Protein 4XGL (pdb70)

Foldseek 3Di:
DDQDPCLLVVQLVQLLDPNNVVLVVSVVSRVVVDDDALSSLLSNLLSCLNVPNNVSNVVSVVVCVVVVHDHDLSSLLSLLQSLLVDADPVSVVVNVVVLLVQQLVVHAAADVSLVSNQSNVCSHPPQQKHKDKFFADLQQATPPPRDHFAFLADDPVLLVVLLVVLVVVPPVPPVQVVVLVVVLVVDAQFAEEEAQVQVCVCDQVVSVLVLVVVLVVVGAYEYEEAPVVVCPCVVVSVVSHPYDHHHPPPDPSRVCNQSVSHLNHAYEHPQDDVRSSSSSVLSSCLQHYWDWDDVNTDTDDRGRHGQGWDDPPQKTKGAYHYPVDDDDDNDGGRMIMIMGHD

InterPro domains:
  IPR011990 Tetratricopeptide-like helical domain superfamily [G3DSA:1.25.40.10] (144-372)
  IPR031595 Protein-only RNase P, C-terminal [PF16953] (342-578)
  IPR033495 Mitochondrial ribonuclease P catalytic subunit, PIN domain [cd18718] (406-528)

CATH classification: 3.40.50.11980

Solvent-accessible surface area: 18444 Å² total; per-residue (Å²): 146,153,47,46,233,37,46,36,141,94,0,116,67,21,5,120,47,141,139,25,126,70,0,18,118,26,1,69,50,0,68,166,81,52,78,4,52,85,136,4,0,16,16,0,0,46,0,0,3,64,55,143,43,50,104,24,0,28,99,16,4,80,49,0,48,61,88,131,25,79,4,30,61,92,0,0,52,5,2,0,34,51,1,82,116,47,119,70,116,98,9,26,83,54,0,64,87,0,0,49,38,0,61,35,59,32,53,22,0,25,47,66,5,0,85,11,0,46,60,10,3,73,31,30,82,78,105,121,30,99,6,71,74,12,60,20,141,200,70,1,76,2,49,35,47,45,77,102,4,61,61,18,132,2,38,100,126,56,15,96,48,0,44,9,92,18,41,183,103,49,157,118,58,106,127,14,45,124,98,2,38,93,29,4,139,84,95,91,62,11,22,3,0,0,8,0,64,33,3,29,135,126,146,10,115,62,0,27,44,8,0,26,50,2,39,169,147,144,54,112,9,0,1,4,2,12,67,88,18,87,213,138,31,6,95,69,0,72,168,75,16,44,26,7,18,5,48,70,132,112,28,39,9,12,40,35,0,0,1,64,9,15,47,93,0,92,0,2,21,94,60,33,189,111,51,107,19,68,74,12,21,51,33,1,37,29,8,12,12,10,14,38,62,186,142,155,42,62,44,49,211,35,60,72,17,7,1,7,0,7,56,84,52,68,0,21,7,0,0,13,34,51,115,178,84,177,78,88,88,43,63,36,7,92,62,2,0,0,0,42,66,203

Radius of gyration: 24.33 Å; Cα contacts (8 Å, |Δi|>4): 524; chains: 1; bounding box: 49×70×52 Å

B-factor: mean 61.4, std 27.92, range [22.12, 176.3]

GO terms:
  GO:0030678 mitochondrial ribonuclease P complex (C, IDA)
  GO:0004526 ribonuclease P activity (F, IDA)
  GO:0097745 mitochondrial tRNA 5'-end processing (P, IDA)
  GO:0005759 mitochondrial matrix (C, IDA)
  GO:0097745 mitochondrial tRNA 5'-end processing (P, IMP)
  GO:0005739 mitochondrion (C, HTP)
  GO:0005759 mitochondrial matrix (C, TAS)
  GO:0005739 mitochondrion (C, IDA)
  GO:0030678 mitochondrial ribonuclease P complex (C, TAS)

Secon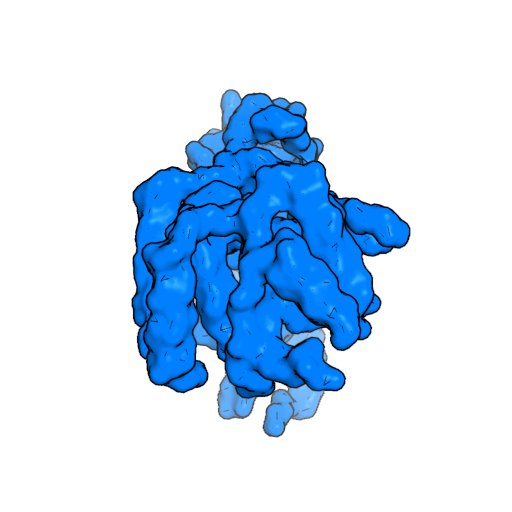dary structure (DSSP, 8-state):
--PSTTHHHHHHHHTTSTTTHHHHHHHHHHHTTSPPPHHHHHHHHHHHHHTT-HHHHHHHHHHHHHTTPPPPHHHHHHHHHHHTT---HHHHHHHHHHHHHHHHTT---BHHHHHHHHHHHHHSTTS-EEEEEE-B-TTSBBTTT-PBP-BSSPPHHHHHHHHHHHHHHH---HHHHHHHHHHHHTSPPPSEEEEHHHHTT--HHHHHHHHHHHGGGT--EEEEEEGGGG--THHHHHHHSEEEEE-----SHHHHHHHHH-TT-EEESSPP--HHHHHHHHHHHHHHB--EE----EE----SB--S-EE-SSEEEEEEB-TT----TTPPP-EEEEEEE-

Structure (mmCIF, N/CA/C/O backbone):
data_4XGL
#
_entry.id   4XGL
#
_cell.length_a   99.250
_cell.length_b   99.250
_cell.length_c   50.940
_cell.angle_alpha   90.000
_cell.angle_beta   90.000
_cell.angle_gamma   90.000
#
_symmetry.space_group_name_H-M   'P 43'
#
loop_
_entity.id
_entity.type
_entity.pdbx_description
1 polymer 'Mitochondrial ribonuclease P protein 3'
2 non-polymer 'ZINC ION'
3 non-polymer GLYCEROL
4 water water
#
loop_
_atom_site.group_PDB
_atom_site.id
_atom_site.type_symbol
_atom_site.label_atom_id
_atom_site.label_alt_id
_atom_site.label_comp_id
_atom_site.label_asym_id
_atom_site.label_entity_id
_atom_site.label_seq_id
_atom_site.pdbx_PDB_ins_code
_atom_site.Cartn_x
_atom_site.Cartn_y
_atom_site.Cartn_z
_atom_site.occupancy
_atom_site.B_iso_or_equiv
_atom_site.auth_seq_id
_atom_site.auth_comp_id
_atom_site.auth_asym_id
_atom_site.auth_atom_id
_atom_site.pdbx_PDB_model_num
ATOM 1 N N . THR A 1 3 ? 44.558 24.592 -1.120 1.00 67.06 207 THR A N 1
ATOM 2 C CA . THR A 1 3 ? 43.837 25.700 -0.500 1.00 68.04 207 THR A CA 1
ATOM 3 C C . THR A 1 3 ? 44.793 26.554 0.332 1.00 60.02 207 THR A C 1
ATOM 4 O O . THR A 1 3 ? 45.528 26.039 1.171 1.00 62.16 207 THR A O 1
ATOM 8 N N . LEU A 1 4 ? 44.769 27.863 0.099 1.00 60.22 208 LEU A N 1
ATOM 9 C CA . LEU A 1 4 ? 45.763 28.769 0.677 1.00 53.21 208 LEU A CA 1
ATOM 10 C C . LEU A 1 4 ? 45.147 29.840 1.580 1.00 56.37 208 LEU A C 1
ATOM 11 O O . LEU A 1 4 ? 43.933 30.065 1.550 1.00 51.26 208 LEU A O 1
ATOM 16 N N . GLU A 1 5 ? 45.987 30.505 2.379 1.00 45.19 209 GLU A N 1
ATOM 17 C CA . GLU A 1 5 ? 45.550 31.658 3.157 1.00 49.35 209 GLU A CA 1
ATOM 18 C C . GLU A 1 5 ? 45.001 32.704 2.201 1.00 47.03 209 GLU A C 1
ATOM 19 O O . GLU A 1 5 ? 45.362 32.708 1.021 1.00 43.58 209 GLU A O 1
ATOM 25 N N . PRO A 1 6 ? 44.115 33.587 2.695 1.00 47.58 210 PRO A N 1
ATOM 26 C CA . PRO A 1 6 ? 43.701 34.723 1.864 1.00 48.71 210 PRO A CA 1
ATOM 27 C C . PRO A 1 6 ? 44.946 35.524 1.520 1.00 44.00 210 PRO A C 1
ATOM 28 O O . PRO A 1 6 ? 45.810 35.656 2.392 1.00 41.83 210 PRO A O 1
ATOM 32 N N . ARG A 1 7 ? 45.052 36.009 0.288 1.00 47.51 211 ARG A N 1
ATOM 33 C CA . ARG A 1 7 ? 46.330 36.486 -0.238 1.00 59.52 211 ARG A CA 1
ATOM 34 C C . ARG A 1 7 ? 46.957 37.602 0.601 1.00 53.80 211 ARG A C 1
ATOM 35 O O . ARG A 1 7 ? 46.299 38.588 0.939 1.00 49.57 211 ARG A O 1
ATOM 43 N N . GLY A 1 8 ? 48.231 37.424 0.940 1.00 52.22 212 GLY A N 1
ATOM 44 C CA . GLY A 1 8 ? 48.994 38.430 1.662 1.00 42.98 212 GLY A CA 1
ATOM 45 C C . GLY A 1 8 ? 48.724 38.524 3.150 1.00 43.10 212 GLY A C 1
ATOM 46 O O . GLY A 1 8 ? 49.289 39.391 3.832 1.00 36.20 212 GLY A O 1
ATOM 47 N N . TYR A 1 9 ? 47.883 37.635 3.680 1.00 36.02 213 TYR A N 1
ATOM 48 C CA . TYR A 1 9 ? 47.503 37.737 5.092 1.00 36.08 213 TYR A CA 1
ATOM 49 C C . TYR A 1 9 ? 48.649 37.544 6.075 1.00 32.97 213 TYR A C 1
ATOM 50 O O . TYR A 1 9 ? 48.648 38.143 7.148 1.00 29.58 213 TYR A O 1
ATOM 59 N N . SER A 1 10 ? 49.588 36.656 5.765 1.00 28.95 214 SER A N 1
ATOM 60 C CA . SER A 1 10 ? 50.711 36.469 6.684 1.00 26.26 214 SER A CA 1
ATOM 61 C C . SER A 1 10 ? 51.515 37.773 6.822 1.00 27.96 214 SER A C 1
ATOM 62 O O . SER A 1 10 ? 51.943 38.134 7.923 1.00 27.36 214 SER A O 1
ATOM 65 N N . LEU A 1 11 ? 51.739 38.458 5.709 1.00 30.07 215 LEU A N 1
ATOM 66 C CA . LEU A 1 11 ? 52.497 39.712 5.764 1.00 32.20 215 LEU A CA 1
ATOM 67 C C . LEU A 1 11 ? 51.680 40.852 6.377 1.00 35.55 215 LEU A C 1
ATOM 68 O O . LEU A 1 11 ? 52.240 41.746 7.017 1.00 28.39 215 LEU A O 1
ATOM 73 N N . LEU A 1 12 ? 50.361 40.835 6.187 1.00 27.09 216 LEU A N 1
ATOM 74 C CA . LEU A 1 12 ? 49.519 41.822 6.856 1.00 24.69 216 LEU A CA 1
ATOM 75 C C . LEU A 1 12 ? 49.618 41.661 8.352 1.00 28.19 216 LEU A C 1
ATOM 76 O O . LEU A 1 12 ? 49.760 42.641 9.082 1.00 24.96 216 LEU A O 1
ATOM 81 N N . ILE A 1 13 ? 49.489 40.422 8.821 1.00 24.88 217 ILE A N 1
ATOM 82 C CA . ILE A 1 13 ? 49.633 40.135 10.247 1.00 23.96 217 ILE A CA 1
ATOM 83 C C . ILE A 1 13 ? 50.983 40.622 10.790 1.00 27.39 217 ILE A C 1
ATOM 84 O O . ILE A 1 13 ? 51.054 41.299 11.831 1.00 26.28 217 ILE A O 1
ATOM 89 N N . ARG A 1 14 ? 52.047 40.274 10.087 1.00 24.46 218 ARG A N 1
ATOM 90 C CA . ARG A 1 14 ? 53.391 40.623 10.546 1.00 22.12 218 ARG A CA 1
ATOM 91 C C . ARG A 1 14 ? 53.575 42.157 10.624 1.00 27.93 218 ARG A C 1
ATOM 92 O O . ARG A 1 14 ? 54.333 42.653 11.455 1.00 28.04 218 ARG A O 1
ATOM 100 N N . GLY A 1 15 ? 52.886 42.892 9.755 1.00 26.39 219 GLY A N 1
ATOM 101 C CA . GLY A 1 15 ? 53.025 44.351 9.736 1.00 26.19 219 GLY A CA 1
ATOM 102 C C . GLY A 1 15 ? 52.175 45.122 10.742 1.00 26.95 219 GLY A C 1
ATOM 103 O O . GLY A 1 15 ? 52.323 46.352 10.860 1.00 26.44 219 GLY A O 1
ATOM 104 N N . LEU A 1 16 ? 51.300 44.418 11.466 1.00 25.24 220 LEU A N 1
ATOM 105 C CA . LEU A 1 16 ? 50.371 45.034 12.417 1.00 26.15 220 LEU A CA 1
ATOM 106 C C . LEU A 1 16 ? 50.776 44.905 13.876 1.00 30.31 220 LEU A C 1
ATOM 107 O O . LEU A 1 16 ? 50.289 45.668 14.705 1.00 28.35 220 LEU A O 1
ATOM 112 N N . ILE A 1 17 ? 51.626 43.935 14.210 1.00 24.31 221 ILE A N 1
ATOM 113 C CA . ILE A 1 17 ? 51.684 43.514 15.621 1.00 24.85 221 ILE A CA 1
ATOM 114 C C . ILE A 1 17 ? 52.430 44.471 16.578 1.00 24.12 221 ILE A C 1
ATOM 115 O O . ILE A 1 17 ? 52.291 44.330 17.790 1.00 29.38 221 ILE A O 1
ATOM 120 N N . HIS A 1 18 ? 53.213 45.421 16.059 1.00 24.89 222 HIS A N 1
ATOM 121 C CA . HIS A 1 18 ? 53.880 46.394 16.922 1.00 22.84 222 HIS A CA 1
ATOM 122 C C . HIS A 1 18 ? 53.016 47.624 17.227 1.00 27.59 222 HIS A C 1
ATOM 123 O O . HIS A 1 18 ? 53.391 48.454 18.050 1.00 29.47 222 HIS A O 1
ATOM 130 N N . SER A 1 19 ? 51.877 47.736 16.556 1.00 28.37 223 SER A N 1
ATOM 131 C CA . SER A 1 19 ? 51.060 48.954 16.641 1.00 28.92 223 SER A CA 1
ATOM 132 C C . SER A 1 19 ? 49.853 48.813 17.571 1.00 28.95 223 SER A C 1
ATOM 133 O O . SER A 1 19 ? 49.554 47.733 18.090 1.00 26.35 223 SER A O 1
ATOM 136 N N . ASP A 1 20 ? 49.118 49.912 17.748 1.00 28.39 224 ASP A N 1
ATOM 137 C CA . ASP A 1 20 ? 47.909 49.866 18.540 1.00 26.72 224 ASP A CA 1
ATOM 138 C C . ASP A 1 20 ? 46.821 49.047 17.844 1.00 25.34 224 ASP A C 1
ATOM 139 O O . ASP A 1 20 ? 45.815 48.716 18.449 1.00 27.87 224 ASP A O 1
ATOM 144 N N . ARG A 1 21 ? 47.002 48.778 16.556 1.00 25.46 225 ARG A N 1
ATOM 145 C CA . ARG A 1 21 ? 46.046 47.965 15.809 1.00 26.12 225 ARG A CA 1
ATOM 146 C C . ARG A 1 21 ? 46.374 46.476 15.843 1.00 28.44 225 ARG A C 1
ATOM 147 O O . ARG A 1 21 ? 45.844 45.713 15.036 1.00 29.10 225 ARG A O 1
ATOM 155 N N . TRP A 1 22 ? 47.222 46.053 16.784 1.00 25.79 226 TRP A N 1
ATOM 156 C CA . TRP A 1 22 ? 47.657 44.647 16.817 1.00 24.86 226 TRP A CA 1
ATOM 157 C C . TRP A 1 22 ? 46.505 43.636 16.927 1.00 27.79 226 TRP A C 1
ATOM 158 O O . TRP A 1 22 ? 46.619 42.514 16.443 1.00 29.03 226 TRP A O 1
ATOM 169 N N . ARG A 1 23 ? 45.399 44.017 17.562 1.00 26.50 227 ARG A N 1
ATOM 170 C CA . ARG A 1 23 ? 44.239 43.099 17.621 1.00 27.41 227 ARG A CA 1
ATOM 171 C C . ARG A 1 23 ? 43.715 42.748 16.234 1.00 28.69 227 ARG A C 1
ATOM 172 O O . ARG A 1 23 ? 43.085 41.694 16.062 1.00 31.64 227 ARG A O 1
ATOM 180 N N . GLU A 1 24 ? 43.943 43.612 15.244 1.00 27.20 228 GLU A N 1
ATOM 181 C CA A GLU A 1 24 ? 43.500 43.307 13.882 0.57 28.95 228 GLU A CA 1
ATOM 182 C CA B GLU A 1 24 ? 43.506 43.324 13.876 0.43 29.18 228 GLU A CA 1
ATOM 183 C C . GLU A 1 24 ? 44.229 42.086 13.340 0.94 32.78 228 GLU A C 1
ATOM 184 O O . GLU A 1 24 ? 43.693 41.356 12.510 1.00 31.49 228 GLU A O 1
ATOM 195 N N . ALA A 1 25 ? 45.455 41.865 13.806 1.00 29.30 229 ALA A N 1
ATOM 196 C CA . ALA A 1 25 ? 46.212 40.690 13.351 1.00 26.27 229 ALA A CA 1
ATOM 197 C C . ALA A 1 25 ? 45.553 39.406 13.845 1.00 30.24 229 ALA A C 1
ATOM 198 O O . ALA A 1 25 ? 45.550 38.372 13.159 1.00 30.19 229 ALA A O 1
ATOM 200 N N . LEU A 1 26 ? 44.981 39.465 15.040 1.00 31.25 230 LEU A N 1
ATOM 201 C CA . LEU A 1 26 ? 44.322 38.296 15.601 1.00 33.15 230 LEU A CA 1
ATOM 202 C C . LEU A 1 26 ? 43.020 37.987 14.847 1.00 34.39 230 LEU A C 1
ATOM 203 O O . LEU A 1 26 ? 42.603 36.829 14.715 1.00 36.69 230 LEU A O 1
ATOM 208 N N . LEU A 1 27 ? 42.398 39.025 14.308 1.00 33.51 231 LEU A N 1
ATOM 209 C CA . LEU A 1 27 ? 41.204 38.859 13.494 1.00 38.73 231 LEU A CA 1
ATOM 210 C C . LEU A 1 27 ? 41.592 38.200 12.171 1.00 41.35 231 LEU A C 1
ATOM 211 O O . LEU A 1 27 ? 40.910 37.289 11.704 1.00 36.35 231 LEU A O 1
ATOM 216 N N . LEU A 1 28 ? 42.705 38.638 11.583 1.00 35.12 232 LEU A N 1
ATOM 217 C CA . LEU A 1 28 ? 43.205 38.005 10.358 1.00 32.92 232 LEU A CA 1
ATOM 218 C C . LEU A 1 28 ? 43.566 36.540 10.637 1.00 30.79 232 LEU A C 1
ATOM 219 O O . LEU A 1 28 ? 43.328 35.648 9.800 1.00 36.35 232 LEU A O 1
ATOM 224 N N . LEU A 1 29 ? 44.125 36.278 11.815 1.00 29.39 233 LEU A N 1
ATOM 225 C CA . LEU A 1 29 ? 44.469 34.899 12.176 1.00 32.76 233 LEU A CA 1
ATOM 226 C C . LEU A 1 29 ? 43.213 34.031 12.216 1.00 36.13 233 LEU A C 1
ATOM 227 O O . LEU A 1 29 ? 43.215 32.902 11.731 1.00 37.24 233 LEU A O 1
ATOM 232 N N . GLU A 1 30 ? 42.150 34.572 12.798 1.00 38.64 234 GLU A N 1
ATOM 233 C CA . GLU A 1 30 ? 40.841 33.912 12.813 1.00 44.85 234 GLU A CA 1
ATOM 234 C C . GLU A 1 30 ? 40.337 33.591 11.403 1.00 48.44 234 GLU A C 1
ATOM 235 O O . GLU A 1 30 ? 39.800 32.507 11.164 1.00 46.22 234 GLU A O 1
ATOM 241 N N . ASP A 1 31 ? 40.499 34.536 10.477 1.00 38.99 235 ASP A N 1
ATOM 242 C CA . ASP A 1 31 ? 40.138 34.300 9.075 1.00 38.99 235 ASP A CA 1
ATOM 243 C C . ASP A 1 31 ? 40.963 33.151 8.496 1.00 43.92 235 ASP A C 1
ATOM 244 O O . ASP A 1 31 ? 40.439 32.303 7.780 1.00 48.65 235 ASP A O 1
ATOM 249 N N . ILE A 1 32 ? 42.258 33.125 8.800 1.00 39.19 236 ILE A N 1
ATOM 250 C CA . ILE A 1 32 ? 43.098 32.030 8.325 1.00 43.58 236 ILE A CA 1
ATOM 251 C C . ILE A 1 32 ? 42.636 30.678 8.885 1.00 45.56 236 ILE A C 1
ATOM 252 O O . ILE A 1 32 ? 42.466 29.718 8.125 1.00 46.48 236 ILE A O 1
ATOM 257 N N . LYS A 1 33 ? 42.428 30.608 10.201 1.00 43.90 237 LYS A N 1
ATOM 258 C CA . LYS A 1 33 ? 41.973 29.370 10.851 1.00 45.83 237 LYS A CA 1
ATOM 259 C C . LYS A 1 33 ? 40.766 28.759 10.156 1.00 50.40 237 LYS A C 1
ATOM 260 O O . LYS A 1 33 ? 40.672 27.545 10.026 1.00 55.65 237 LYS A O 1
ATOM 266 N N . LYS A 1 34 ? 39.847 29.608 9.709 1.00 46.97 238 LYS A N 1
ATOM 267 C CA . LYS A 1 34 ? 38.595 29.136 9.132 1.00 54.25 238 LYS A CA 1
ATOM 268 C C . LYS A 1 34 ? 38.787 28.425 7.798 1.00 58.14 238 LYS A C 1
ATOM 269 O O . LYS A 1 34 ? 37.883 27.743 7.336 1.00 57.73 238 LYS A O 1
ATOM 275 N N . VAL A 1 35 ? 39.952 28.569 7.169 1.00 48.98 239 VAL A N 1
ATOM 276 C CA . VAL A 1 35 ? 40.178 27.851 5.913 1.00 53.59 239 VAL A CA 1
ATOM 277 C C . VAL A 1 35 ? 41.351 26.878 5.971 1.00 55.52 239 VAL A C 1
ATOM 278 O O . VAL A 1 35 ? 41.322 25.846 5.316 1.00 53.46 239 VAL A O 1
ATOM 282 N N . ILE A 1 36 ? 42.383 27.199 6.742 1.00 49.05 240 ILE A N 1
ATOM 283 C CA . I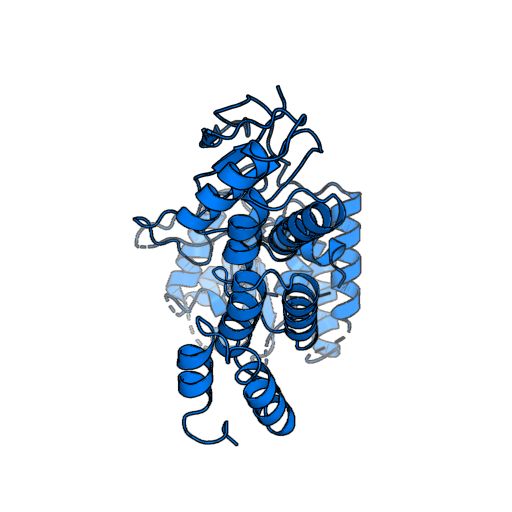LE A 1 36 ? 43.539 26.307 6.873 1.00 53.36 240 ILE A CA 1
ATOM 284 C C . ILE A 1 36 ? 44.128 26.380 8.269 1.00 54.32 240 ILE A C 1
ATOM 285 O O . ILE A 1 36 ? 43.815 27.292 9.038 1.00 57.84 240 ILE A O 1
ATOM 290 N N . THR A 1 37 ? 44.997 25.429 8.594 1.00 44.38 241 THR A N 1
ATOM 291 C CA . THR A 1 37 ? 45.748 25.524 9.833 1.00 40.57 241 THR A CA 1
ATOM 292 C C . THR A 1 37 ? 46.777 26.655 9.667 1.00 37.55 241 THR A C 1
ATOM 293 O O . THR A 1 37 ? 47.515 26.671 8.684 1.00 44.52 241 THR A O 1
ATOM 297 N N . PRO A 1 38 ? 46.794 27.622 10.593 1.00 40.55 242 PRO A N 1
ATOM 298 C CA . PRO A 1 38 ? 47.783 28.692 10.412 1.00 40.05 242 PRO A CA 1
ATOM 299 C C . PRO A 1 38 ? 49.212 28.173 10.528 1.00 43.39 242 PRO A C 1
ATOM 300 O O . PRO A 1 38 ? 49.451 27.105 11.092 1.00 39.10 242 PRO A O 1
ATOM 304 N N . SER A 1 39 ? 50.163 28.935 10.002 1.00 38.48 243 SER A N 1
ATOM 305 C CA . SER A 1 39 ? 51.573 28.556 10.076 1.00 35.00 243 SER A CA 1
ATOM 306 C C . SER A 1 39 ? 52.144 28.828 11.460 1.00 36.10 243 SER A C 1
ATOM 307 O O . SER A 1 39 ? 51.595 29.619 12.228 1.00 32.90 243 SER A O 1
ATOM 310 N N . LYS A 1 40 ? 53.272 28.202 11.785 1.00 32.38 244 LYS A N 1
ATOM 311 C CA . LYS A 1 40 ? 53.927 28.529 13.033 1.00 30.30 244 LYS A CA 1
ATOM 312 C C . LYS A 1 40 ? 54.368 29.999 13.056 1.00 31.86 244 LYS A C 1
ATOM 313 O O . LYS A 1 40 ? 54.463 30.590 14.125 1.00 29.36 244 LYS A O 1
ATOM 319 N N . LYS A 1 41 ? 54.638 30.584 11.892 1.00 31.43 245 LYS A N 1
ATOM 320 C CA . LYS A 1 41 ? 55.000 32.010 11.844 1.00 33.24 245 LYS A CA 1
ATOM 321 C C . LYS A 1 41 ? 53.802 32.917 12.146 1.00 27.40 245 LYS A C 1
ATOM 322 O O . LYS A 1 41 ? 53.963 33.970 12.793 1.00 29.92 245 LYS A O 1
ATOM 328 N N . ASN A 1 42 ? 52.617 32.539 11.653 1.00 28.85 246 ASN A N 1
ATOM 329 C CA . ASN A 1 42 ? 51.388 33.266 12.002 1.00 31.49 246 ASN A CA 1
ATOM 330 C C . ASN A 1 42 ? 51.201 33.343 13.514 1.00 33.14 246 ASN A C 1
ATOM 331 O O . ASN A 1 42 ? 50.944 34.409 14.074 1.00 28.70 246 ASN A O 1
ATOM 336 N N . TYR A 1 43 ? 51.321 32.196 14.176 1.00 31.53 247 TYR A N 1
ATOM 337 C CA . TYR A 1 43 ? 51.194 32.146 15.628 1.00 31.58 247 TYR A CA 1
ATOM 338 C C . TYR A 1 43 ? 52.310 32.918 16.320 1.00 29.77 247 TYR A C 1
ATOM 339 O O . TYR A 1 43 ? 52.063 33.625 17.306 1.00 31.78 247 TYR A O 1
ATOM 348 N N . ASN A 1 44 ? 53.534 32.775 15.823 1.00 28.74 248 ASN A N 1
ATOM 349 C CA . ASN A 1 44 ? 54.654 33.511 16.382 1.00 28.57 248 ASN A CA 1
ATOM 350 C C . ASN A 1 44 ? 54.342 35.011 16.403 1.00 28.61 248 ASN A C 1
ATOM 351 O O . ASN A 1 44 ? 54.497 35.665 17.418 1.00 28.43 248 ASN A O 1
ATOM 356 N N . ASP A 1 45 ? 53.879 35.520 15.273 1.00 30.20 249 ASP A N 1
ATOM 357 C CA . ASP A 1 45 ? 53.601 36.957 15.150 1.00 29.21 249 ASP A CA 1
ATOM 358 C C . ASP A 1 45 ? 52.507 37.399 16.128 1.00 29.03 249 ASP A C 1
ATOM 359 O O . ASP A 1 45 ? 52.661 38.406 16.835 1.00 29.10 249 ASP A O 1
ATOM 364 N N . CYS A 1 46 ? 51.400 36.656 16.182 1.00 27.75 250 CYS A N 1
ATOM 365 C CA . CYS A 1 46 ? 50.283 37.083 17.024 1.00 28.91 250 CYS A CA 1
ATOM 366 C C . CYS A 1 46 ? 50.627 36.948 18.497 1.00 29.82 250 CYS A C 1
ATOM 367 O O . CYS A 1 46 ? 50.238 37.785 19.313 1.00 25.95 250 CYS A O 1
ATOM 370 N N . ILE A 1 47 ? 51.407 35.924 18.847 1.00 30.11 251 ILE A N 1
ATOM 371 C CA . ILE A 1 47 ? 51.858 35.797 20.231 1.00 23.53 251 ILE A CA 1
ATOM 372 C C . ILE A 1 47 ? 52.766 36.957 20.637 1.00 26.69 251 ILE A C 1
ATOM 373 O O . ILE A 1 47 ? 52.658 37.526 21.739 1.00 29.16 251 ILE A O 1
ATOM 378 N N . GLN A 1 48 ? 53.678 37.315 19.752 1.00 25.98 252 GLN A N 1
ATOM 379 C CA . GLN A 1 48 ? 54.569 38.414 20.068 1.00 27.87 252 GLN A CA 1
ATOM 380 C C . GLN A 1 48 ? 53.786 39.733 20.136 1.00 27.93 252 GLN A C 1
ATOM 381 O O . GLN A 1 48 ? 54.054 40.565 20.997 1.00 27.80 252 GLN A O 1
ATOM 387 N N . GLY A 1 49 ? 52.798 39.902 19.267 1.00 27.90 253 GLY A N 1
ATOM 388 C CA . GLY A 1 49 ? 51.909 41.070 19.348 1.00 26.05 253 GLY A CA 1
ATOM 389 C C . GLY A 1 49 ? 51.249 41.148 20.716 1.00 27.58 253 GLY A C 1
ATOM 390 O O . GLY A 1 49 ? 51.230 42.191 21.369 1.00 26.44 253 GLY A O 1
ATOM 391 N N . ALA A 1 50 ? 50.743 40.015 21.191 1.00 26.03 254 ALA A N 1
ATOM 392 C CA . ALA A 1 50 ? 50.094 39.992 22.502 1.00 25.22 254 ALA A CA 1
ATOM 393 C C . ALA A 1 50 ? 51.073 40.333 23.622 1.00 27.52 254 ALA A C 1
ATOM 394 O O . ALA A 1 50 ? 50.747 41.122 24.528 1.00 27.08 254 ALA A O 1
ATOM 396 N N . LEU A 1 51 ? 52.258 39.720 23.585 1.00 24.41 255 LEU A N 1
ATOM 397 C CA . LEU A 1 51 ? 53.235 39.947 24.643 1.00 26.11 255 LEU A CA 1
ATOM 398 C C . LEU A 1 51 ? 53.731 41.391 24.607 1.00 25.35 255 LEU A C 1
ATOM 399 O O . LEU A 1 51 ? 53.999 41.987 25.641 1.00 25.05 255 LEU A O 1
ATOM 404 N N . LEU A 1 52 ? 53.855 41.945 23.408 1.00 25.24 256 LEU A N 1
ATOM 405 C CA . LEU A 1 52 ? 54.310 43.339 23.285 1.00 30.41 256 LEU A CA 1
ATOM 406 C C . LEU A 1 52 ? 53.350 44.318 23.956 1.00 31.29 256 LEU A C 1
ATOM 407 O O . LEU A 1 52 ? 53.734 45.435 24.312 1.00 27.52 256 LEU A O 1
ATOM 412 N N . HIS A 1 53 ? 52.095 43.904 24.109 1.00 27.50 257 HIS A N 1
ATOM 413 C CA . HIS A 1 53 ? 51.065 44.761 24.676 1.00 29.09 257 HIS A CA 1
ATOM 414 C C . HIS A 1 53 ? 50.583 44.216 26.022 1.00 28.86 257 HIS A C 1
ATOM 415 O O . HIS A 1 53 ? 49.531 44.596 26.531 1.00 27.59 257 HIS A O 1
ATOM 422 N N . GLN A 1 54 ? 51.413 43.356 26.611 1.00 24.00 258 GLN A N 1
ATOM 423 C CA . GLN A 1 54 ? 51.222 42.818 27.962 1.00 27.75 258 GLN A CA 1
ATOM 424 C C . GLN A 1 54 ? 49.969 41.954 28.125 1.00 28.81 258 GLN A C 1
ATOM 425 O O . GLN A 1 54 ? 49.488 41.743 29.232 1.00 30.87 258 GLN A O 1
ATOM 431 N N . ASP A 1 55 ? 49.455 41.441 27.028 1.00 27.58 259 ASP A N 1
ATOM 432 C CA . ASP A 1 55 ? 48.271 40.595 27.124 1.00 29.53 259 ASP A CA 1
ATOM 433 C C . ASP A 1 55 ? 48.740 39.142 27.214 1.00 29.44 259 ASP A C 1
ATOM 434 O O . ASP A 1 55 ? 48.758 38.401 26.214 1.00 27.28 259 ASP A O 1
ATOM 439 N N . VAL A 1 56 ? 49.147 38.738 28.414 1.00 25.46 260 VAL A N 1
ATOM 440 C CA . VAL A 1 56 ? 49.778 37.425 28.569 1.00 23.06 260 VAL A CA 1
ATOM 441 C C . VAL A 1 56 ? 48.751 36.286 28.363 1.00 30.46 260 VAL A C 1
ATOM 442 O O . VAL A 1 56 ? 49.107 35.217 27.867 1.00 31.03 260 VAL A O 1
ATOM 446 N N . ASN A 1 57 ? 47.494 36.514 28.724 1.00 31.44 261 ASN A N 1
ATOM 447 C CA . ASN A 1 57 ? 46.481 35.449 28.547 1.00 33.00 261 ASN A CA 1
ATOM 448 C C . ASN A 1 57 ? 46.255 35.133 27.072 1.00 34.90 261 ASN A C 1
ATOM 449 O O . ASN A 1 57 ? 46.190 33.963 26.697 1.00 36.51 261 ASN A O 1
ATOM 454 N N . THR A 1 58 ? 46.137 36.171 26.241 1.00 27.79 262 THR A N 1
ATOM 455 C CA . THR A 1 58 ? 46.000 35.974 24.797 1.00 29.15 262 THR A CA 1
ATOM 456 C C . THR A 1 58 ? 47.233 35.230 24.218 1.00 30.55 262 THR A C 1
ATOM 457 O O . THR A 1 58 ? 47.062 34.270 23.448 1.00 29.55 262 THR A O 1
ATOM 461 N N . ALA A 1 59 ? 48.439 35.664 24.593 1.00 24.43 263 ALA A N 1
ATOM 462 C CA . ALA A 1 59 ? 49.681 34.991 24.183 1.00 29.15 263 ALA A CA 1
ATOM 463 C C . ALA A 1 59 ? 49.655 33.498 24.547 1.00 28.25 263 ALA A C 1
ATOM 464 O O . ALA A 1 59 ? 49.912 32.627 23.698 1.00 28.29 263 ALA A O 1
ATOM 466 N N . TRP A 1 60 ? 49.354 33.198 25.804 1.00 26.71 264 TRP A N 1
ATOM 467 C CA . TRP A 1 60 ? 49.379 31.788 26.215 1.00 34.55 264 TRP A CA 1
ATOM 468 C C . TRP A 1 60 ? 48.269 30.987 25.543 1.00 37.38 264 TRP A C 1
ATOM 469 O O . TRP A 1 60 ? 48.469 29.815 25.195 1.00 34.00 264 TRP A O 1
ATOM 480 N N . ASN A 1 61 ? 47.098 31.603 25.356 1.00 30.48 265 ASN A N 1
ATOM 481 C CA . ASN A 1 61 ? 45.998 30.893 24.731 1.00 33.72 265 ASN A CA 1
ATOM 482 C C . ASN A 1 61 ? 46.329 30.562 23.278 1.00 33.97 265 ASN A C 1
ATOM 483 O O . ASN A 1 61 ? 46.025 29.451 22.819 1.00 36.87 265 ASN A O 1
ATOM 488 N N . LEU A 1 62 ? 46.987 31.489 22.579 1.00 29.38 266 LEU A N 1
ATOM 489 C CA . LEU A 1 62 ? 47.444 31.241 21.206 1.00 29.24 266 LEU A CA 1
ATOM 490 C C . LEU A 1 62 ? 48.450 30.088 21.168 1.00 33.66 266 LEU A C 1
ATOM 491 O O . LEU A 1 62 ? 48.367 29.206 20.313 1.00 33.61 266 LEU A O 1
ATOM 496 N N . TYR A 1 63 ? 49.398 30.126 22.097 1.00 28.42 267 TYR A N 1
ATOM 497 C CA . TYR A 1 63 ? 50.409 29.049 22.214 1.00 28.40 267 TYR A CA 1
ATOM 498 C C . TYR A 1 63 ? 49.752 27.684 22.415 1.00 37.74 267 TYR A C 1
ATOM 499 O O . TYR A 1 63 ? 50.084 26.714 21.733 1.00 37.80 267 TYR A O 1
ATOM 508 N N . GLN A 1 64 ? 48.799 27.608 23.336 1.00 35.96 268 GLN A N 1
ATOM 509 C CA . GLN A 1 64 ? 48.081 26.360 23.576 1.00 37.58 268 GLN A CA 1
ATOM 510 C C . GLN A 1 64 ? 47.277 25.898 22.356 1.00 41.78 268 GLN A C 1
ATOM 511 O O . GLN A 1 64 ? 47.176 24.696 22.090 1.00 37.51 268 GLN A O 1
ATOM 517 N N . GLU A 1 65 ? 46.702 26.845 21.623 1.00 35.10 269 GLU A N 1
ATOM 518 C CA . GLU A 1 65 ? 45.977 26.517 20.398 1.00 38.22 269 GLU A CA 1
ATOM 519 C C . GLU A 1 65 ? 46.918 25.886 19.372 1.00 40.47 269 GLU A C 1
ATOM 520 O O . GLU A 1 65 ? 46.589 24.866 18.753 1.00 40.77 269 GLU A O 1
ATOM 526 N N . LEU A 1 66 ? 48.099 26.486 19.232 1.00 37.54 270 LEU A N 1
ATOM 527 C CA . LEU A 1 66 ? 49.132 26.001 18.330 1.00 35.83 270 LEU A CA 1
ATOM 528 C C . LEU A 1 66 ? 49.460 24.560 18.675 1.00 39.29 270 LEU A C 1
ATOM 529 O O . LEU A 1 66 ? 49.488 23.689 17.799 1.00 42.10 270 LEU A O 1
ATOM 534 N N . LEU A 1 67 ? 49.704 24.311 19.957 1.00 35.80 271 LEU A N 1
ATOM 535 C CA . LEU A 1 67 ? 50.054 22.953 20.395 1.00 43.03 271 LEU A CA 1
ATOM 536 C C . LEU A 1 67 ? 48.910 21.974 20.119 1.00 49.76 271 LEU A C 1
ATOM 537 O O . LEU A 1 67 ? 49.136 20.817 19.760 1.00 46.53 271 LEU A O 1
ATOM 542 N N . GLY A 1 68 ? 47.679 22.445 20.274 1.00 40.52 272 GLY A N 1
ATOM 543 C CA . GLY A 1 68 ? 46.506 21.632 19.990 1.00 45.89 272 GLY A CA 1
ATOM 544 C C . GLY A 1 68 ? 46.384 21.163 18.550 1.00 54.06 272 GLY A C 1
ATOM 545 O O . GLY A 1 68 ? 45.734 20.159 18.278 1.00 51.80 272 GLY A O 1
ATOM 546 N N . HIS A 1 69 ? 46.996 21.894 17.624 1.00 47.64 273 HIS A N 1
ATOM 547 C CA . HIS A 1 69 ? 47.005 21.515 16.212 1.00 48.20 273 HIS A CA 1
ATOM 548 C C . HIS A 1 69 ? 48.230 20.677 15.895 1.00 49.61 273 HIS A C 1
ATOM 549 O O . HIS A 1 69 ? 48.544 20.442 14.728 1.00 55.16 273 HIS A O 1
ATOM 556 N N . ASP A 1 70 ? 48.928 20.262 16.948 1.00 45.51 274 ASP A N 1
ATOM 557 C CA . ASP A 1 70 ? 50.160 19.496 16.829 1.00 45.68 274 ASP A CA 1
ATOM 558 C C . ASP A 1 70 ? 51.179 20.211 15.947 1.00 53.17 274 ASP A C 1
ATOM 559 O O . ASP A 1 70 ? 51.962 19.579 15.241 1.00 55.31 274 ASP A O 1
ATOM 564 N N . ILE A 1 71 ? 51.149 21.540 15.983 1.00 46.85 275 ILE A N 1
ATOM 565 C CA . ILE A 1 71 ? 52.195 22.333 15.366 1.00 43.49 275 ILE A CA 1
ATOM 566 C C . ILE A 1 71 ? 53.401 22.347 16.298 1.00 45.81 275 ILE A C 1
ATOM 567 O O . ILE A 1 71 ? 53.247 22.416 17.521 1.00 42.45 275 ILE A O 1
ATOM 572 N N . VAL A 1 72 ? 54.600 22.248 15.733 1.00 45.33 276 VAL A N 1
ATOM 573 C CA . VAL A 1 72 ? 55.809 22.458 16.519 1.00 41.73 276 VAL A CA 1
ATOM 574 C C . VAL A 1 72 ? 56.107 23.955 16.551 1.00 38.92 276 VAL A C 1
ATOM 575 O O . VAL A 1 72 ? 56.340 24.561 15.508 1.00 42.76 276 VAL A O 1
ATOM 579 N N . PRO A 1 73 ? 56.108 24.552 17.746 1.00 33.64 277 PRO A N 1
ATOM 580 C CA . PRO A 1 73 ? 56.306 26.003 17.788 1.00 33.07 277 PRO A CA 1
ATOM 581 C C . PRO A 1 73 ? 57.714 26.376 17.338 1.00 41.31 277 PRO A C 1
ATOM 582 O O . PRO A 1 73 ? 58.649 25.614 17.576 1.00 37.76 277 PRO A O 1
ATOM 586 N N . MET A 1 74 ? 57.867 27.525 16.688 1.00 34.63 278 MET A N 1
ATOM 587 C CA . MET A 1 74 ? 59.208 28.052 16.426 1.00 34.83 278 MET A CA 1
ATOM 588 C C . MET A 1 74 ? 59.926 28.206 17.751 1.00 37.07 278 MET A C 1
ATOM 589 O O . MET A 1 74 ? 59.302 28.565 18.742 1.00 32.13 278 MET A O 1
ATOM 594 N N . LEU A 1 75 ? 61.230 27.935 17.790 1.00 33.96 279 LEU A N 1
ATOM 595 C CA . LEU A 1 75 ? 61.983 28.235 18.999 1.00 30.35 279 LEU A CA 1
ATOM 596 C C . LEU A 1 75 ? 61.925 29.720 19.340 1.00 30.05 279 LEU A C 1
ATOM 597 O O . LEU A 1 75 ? 61.991 30.099 20.520 1.00 35.49 279 LEU A O 1
ATOM 602 N N . GLU A 1 76 ? 61.810 30.569 18.323 1.00 33.97 280 GLU A N 1
ATOM 603 C CA A GLU A 1 76 ? 61.722 32.004 18.569 0.51 32.22 280 GLU A CA 1
ATOM 604 C CA B GLU A 1 76 ? 61.691 32.018 18.527 0.49 34.10 280 GLU A CA 1
ATOM 605 C C . GLU A 1 76 ? 60.485 32.378 19.395 1.00 31.34 280 GLU A C 1
ATOM 606 O O . GLU A 1 76 ? 60.516 33.336 20.191 1.00 32.29 280 GLU A O 1
ATOM 617 N N . THR A 1 77 ? 59.409 31.624 19.218 1.00 30.96 281 THR A N 1
ATOM 618 C CA . THR A 1 77 ? 58.190 31.822 19.992 1.00 27.19 281 THR A CA 1
ATOM 619 C C . THR A 1 77 ? 58.419 31.460 21.458 1.00 36.25 281 THR A C 1
ATOM 620 O O . THR A 1 77 ? 58.044 32.215 22.347 1.00 29.02 281 THR A O 1
ATOM 624 N N . LEU A 1 78 ? 59.061 30.315 21.722 1.00 30.54 282 LEU A N 1
ATOM 625 C CA . LEU A 1 78 ? 59.371 29.947 23.104 1.00 29.78 282 LEU A CA 1
ATOM 626 C C . LEU A 1 78 ? 60.295 30.982 23.746 1.00 27.19 282 LEU A C 1
ATOM 627 O O . LEU A 1 78 ? 60.125 31.361 24.913 1.00 31.10 282 LEU A O 1
ATOM 632 N N . LYS A 1 79 ? 61.263 31.457 22.970 1.00 27.94 283 LYS A N 1
ATOM 633 C CA . LYS A 1 79 ? 62.210 32.456 23.452 1.00 28.61 283 LYS A CA 1
ATOM 634 C C . LYS A 1 79 ? 61.479 33.731 23.859 1.00 31.74 283 LYS A C 1
ATOM 635 O O . LYS A 1 79 ? 61.810 34.357 24.868 1.00 31.60 283 LYS A O 1
ATOM 641 N N . ALA A 1 80 ? 60.463 34.096 23.089 1.00 33.18 284 ALA A N 1
ATOM 642 C CA . ALA A 1 80 ? 59.722 35.331 23.390 1.00 33.16 284 ALA A CA 1
ATOM 643 C C . ALA A 1 80 ? 59.091 35.268 24.780 1.00 29.89 284 ALA A C 1
ATOM 644 O O . ALA A 1 80 ? 59.078 36.257 25.504 1.00 31.09 284 ALA A O 1
ATOM 646 N N . PHE A 1 81 ? 58.563 34.105 25.163 1.00 28.30 285 PHE A N 1
ATOM 647 C CA . PHE A 1 81 ? 57.968 33.995 26.489 1.00 28.14 285 PHE A CA 1
ATOM 648 C C . PHE A 1 81 ? 58.998 34.243 27.604 1.00 33.71 285 PHE A C 1
ATOM 649 O O . PHE A 1 81 ? 58.680 34.904 28.607 1.00 28.36 285 PHE A O 1
ATOM 657 N N . PHE A 1 82 ? 60.233 33.732 27.448 1.00 31.02 286 PHE A N 1
ATOM 658 C CA . PHE A 1 82 ? 61.253 33.997 28.450 1.00 28.16 286 PHE A CA 1
ATOM 659 C C . PHE A 1 82 ? 61.714 35.456 28.415 1.00 29.75 286 PHE A C 1
ATOM 660 O O . PHE A 1 82 ? 61.988 36.020 29.456 1.00 31.41 286 PHE A O 1
ATOM 668 N N . ASP A 1 83 ? 61.842 36.034 27.223 1.00 30.29 287 ASP A N 1
ATOM 669 C CA . ASP A 1 83 ? 62.260 37.442 27.114 1.00 34.17 287 ASP A CA 1
ATOM 670 C C . ASP A 1 83 ? 61.267 38.342 27.830 1.00 34.78 287 ASP A C 1
ATOM 671 O O . ASP A 1 83 ? 61.636 39.219 28.617 1.00 35.13 287 ASP A O 1
ATOM 676 N N . PHE A 1 84 ? 59.984 38.122 27.583 1.00 32.32 288 PHE A N 1
ATOM 677 C CA . PHE A 1 84 ? 59.008 38.984 28.221 1.00 35.50 288 PHE A CA 1
ATOM 678 C C . PHE A 1 84 ? 58.887 38.638 29.706 1.00 36.56 288 PHE A C 1
ATOM 679 O O . PHE A 1 84 ? 58.611 39.505 30.529 1.00 32.72 288 PHE A O 1
ATOM 687 N N . GLY A 1 85 ? 59.202 37.398 30.062 1.00 35.47 289 GLY A N 1
ATOM 688 C CA . GLY A 1 85 ? 59.186 36.979 31.457 1.00 33.66 289 GLY A CA 1
ATOM 689 C C . GLY A 1 85 ? 60.160 37.657 32.408 1.00 35.38 289 GLY A C 1
ATOM 690 O O . GLY A 1 85 ? 59.933 37.674 33.622 1.00 37.56 289 GLY A O 1
ATOM 691 N N . LYS A 1 86 ? 61.253 38.209 31.892 1.00 35.27 290 LYS A N 1
ATOM 692 C CA . LYS A 1 86 ? 62.222 38.847 32.788 1.00 35.09 290 LYS A CA 1
ATOM 693 C C . LYS A 1 86 ? 61.588 40.073 33.448 1.00 48.45 290 LYS A C 1
ATOM 694 O O . LYS A 1 86 ? 61.962 40.462 34.549 1.00 53.79 290 LYS A O 1
ATOM 700 N N . ASP A 1 87 ? 60.603 40.652 32.772 1.00 46.81 291 ASP A N 1
ATOM 701 C CA . ASP A 1 87 ? 59.907 41.833 33.284 1.00 54.72 291 ASP A CA 1
ATOM 702 C C . ASP A 1 87 ? 58.578 41.488 33.962 1.00 61.12 291 ASP A C 1
ATOM 703 O O . ASP A 1 87 ? 57.861 42.371 34.423 1.00 63.79 291 ASP A O 1
ATOM 708 N N . ILE A 1 88 ? 58.268 40.196 34.034 1.00 52.30 292 ILE A N 1
ATOM 709 C CA . ILE A 1 88 ? 57.013 39.728 34.617 1.00 54.77 292 ILE A CA 1
ATOM 710 C C . ILE A 1 88 ? 57.237 38.966 35.919 1.00 54.28 292 ILE A C 1
ATOM 711 O O . ILE A 1 88 ? 57.957 37.975 35.946 1.00 56.85 292 ILE A O 1
ATOM 716 N N . LYS A 1 89 ? 56.611 39.423 36.997 1.00 48.63 293 LYS A N 1
ATOM 717 C CA . LYS A 1 89 ? 56.766 38.782 38.299 1.00 55.92 293 LYS A CA 1
ATOM 718 C C . LYS A 1 89 ? 55.456 38.152 38.761 1.00 64.78 293 LYS A C 1
ATOM 719 O O . LYS A 1 89 ? 54.655 38.783 39.456 1.00 66.98 293 LYS A O 1
ATOM 725 N N . ASP A 1 90 ? 55.250 36.899 38.371 1.00 60.06 294 ASP A N 1
ATOM 726 C CA . ASP A 1 90 ? 54.016 36.190 38.672 1.00 56.07 294 ASP A CA 1
ATOM 727 C C . ASP A 1 90 ? 54.216 34.675 38.596 1.00 53.94 294 ASP A C 1
ATOM 728 O O . ASP A 1 90 ? 54.672 34.151 37.580 1.00 45.67 294 ASP A O 1
ATOM 733 N N . ASP A 1 91 ? 53.856 33.988 39.676 1.00 54.44 295 ASP A N 1
ATOM 734 C CA . ASP A 1 91 ? 53.982 32.533 39.773 1.00 59.22 295 ASP A CA 1
ATOM 735 C C . ASP A 1 91 ? 53.346 31.789 38.603 1.00 55.98 295 ASP A C 1
ATOM 736 O O . ASP A 1 91 ? 53.903 30.810 38.102 1.00 59.98 295 ASP A O 1
ATOM 741 N N . ASN A 1 92 ? 52.175 32.244 38.179 1.00 46.50 296 ASN A N 1
ATOM 742 C CA . ASN A 1 92 ? 51.486 31.611 37.064 1.00 49.42 296 ASN A CA 1
ATOM 743 C C . ASN A 1 92 ? 52.284 31.705 35.773 1.00 48.28 296 ASN A C 1
ATOM 744 O O . ASN A 1 92 ? 52.355 30.743 35.009 1.00 44.28 296 ASN A O 1
ATOM 749 N N . TYR A 1 93 ? 52.891 32.859 35.527 1.00 39.30 297 TYR A N 1
ATOM 750 C CA . TYR A 1 93 ? 53.709 33.006 34.336 1.00 41.60 297 TYR A CA 1
ATOM 751 C C . TYR A 1 93 ? 54.948 32.109 34.443 1.00 39.99 297 TYR A C 1
ATOM 752 O O . TYR A 1 93 ? 55.360 31.472 33.466 1.00 37.73 297 TYR A O 1
ATOM 761 N N . SER A 1 94 ? 55.529 32.045 35.634 1.00 37.66 298 SER A N 1
ATOM 762 C CA . SER A 1 94 ? 56.708 31.211 35.855 1.00 36.13 298 SER A CA 1
ATOM 763 C C . SER A 1 94 ? 56.418 29.746 35.554 1.00 42.21 298 SER A C 1
ATOM 764 O O . SER A 1 94 ? 57.222 29.058 34.920 1.00 42.57 298 SER A O 1
ATOM 767 N N . ASN A 1 95 ? 55.269 29.267 36.019 1.00 40.09 299 ASN A N 1
ATOM 768 C CA . ASN A 1 95 ? 54.896 27.872 35.798 1.00 43.01 299 ASN A CA 1
ATOM 769 C C . ASN A 1 95 ? 54.729 27.578 34.311 1.00 39.87 299 ASN A C 1
ATOM 770 O O . ASN A 1 95 ? 55.046 26.482 33.852 1.00 41.06 299 ASN A O 1
ATOM 775 N N . LYS A 1 96 ? 54.249 28.561 33.560 1.00 33.42 300 LYS A N 1
ATOM 776 C CA . LYS A 1 96 ? 54.137 28.418 32.112 1.00 37.30 300 LYS A CA 1
ATOM 777 C C . LYS A 1 96 ? 55.517 28.270 31.481 1.00 36.30 300 LYS A C 1
ATOM 778 O O . LYS A 1 96 ? 55.718 27.480 30.559 1.00 34.42 300 LYS A O 1
ATOM 784 N N . LEU A 1 97 ? 56.471 29.047 31.966 1.00 30.01 301 LEU A N 1
ATOM 785 C CA . LEU A 1 97 ? 57.832 28.951 31.446 1.00 32.40 301 LEU A CA 1
ATOM 786 C C . LEU A 1 97 ? 58.432 27.592 31.771 1.00 33.01 301 LEU A C 1
ATOM 787 O O . LEU A 1 97 ? 59.095 26.981 30.939 1.00 31.54 301 LEU A O 1
ATOM 792 N N . LEU A 1 98 ? 58.199 27.117 32.984 1.00 30.90 302 LEU A N 1
ATOM 793 C CA . LEU A 1 98 ? 58.723 25.807 33.363 1.00 34.75 302 LEU A CA 1
ATOM 794 C C . LEU A 1 98 ? 58.064 24.725 32.489 1.00 37.03 302 LEU A C 1
ATOM 795 O O . LEU A 1 98 ? 58.702 23.734 32.133 1.00 39.37 302 LEU A O 1
ATOM 800 N N . ASP A 1 99 ? 56.807 24.948 32.102 1.00 35.87 303 ASP A N 1
ATOM 801 C CA . ASP A 1 99 ? 56.120 24.034 31.179 1.00 37.89 303 ASP A CA 1
ATOM 802 C C . ASP A 1 99 ? 56.786 24.012 29.805 1.00 38.80 303 ASP A C 1
ATOM 803 O O . ASP A 1 99 ? 56.863 22.960 29.167 1.00 39.90 303 ASP A O 1
ATOM 808 N N . ILE A 1 100 ? 57.276 25.161 29.345 1.00 31.48 304 ILE A N 1
ATOM 809 C CA . ILE A 1 100 ? 58.016 25.185 28.087 1.00 29.30 304 ILE A CA 1
ATOM 810 C C . ILE A 1 100 ? 59.313 24.367 28.216 1.00 32.07 304 ILE A C 1
ATOM 811 O O . ILE A 1 100 ? 59.676 23.645 27.284 1.00 32.20 304 ILE A O 1
ATOM 816 N N . LEU A 1 101 ? 59.994 24.453 29.359 1.00 31.44 305 LEU A N 1
ATOM 817 C CA . LEU A 1 101 ? 61.191 23.633 29.556 1.00 32.00 305 LEU A CA 1
ATOM 818 C C . LEU A 1 101 ? 60.842 22.130 29.514 1.00 34.35 305 LEU A C 1
ATOM 819 O O . LEU A 1 101 ? 61.599 21.327 28.980 1.00 35.05 305 LEU A O 1
ATOM 824 N N . SER A 1 102 ? 59.697 21.765 30.085 1.00 38.15 306 SER A N 1
ATOM 825 C CA . SER A 1 102 ? 59.244 20.371 30.025 1.00 40.98 306 SER A CA 1
ATOM 826 C C . SER A 1 102 ? 58.935 19.960 28.589 1.00 38.02 306 SER A C 1
ATOM 827 O O . SER A 1 102 ? 59.214 18.822 28.199 1.00 40.82 306 SER A O 1
ATOM 830 N N . TYR A 1 103 ? 58.353 20.877 27.814 1.00 34.34 307 TYR A N 1
ATOM 831 C CA . TYR A 1 103 ? 58.181 20.645 26.377 1.00 35.81 307 TYR A CA 1
ATOM 832 C C . TYR A 1 103 ? 59.515 20.297 25.678 1.00 37.42 307 TYR A C 1
ATOM 833 O O . TYR A 1 103 ? 59.587 19.339 24.907 1.00 36.41 307 TYR A O 1
ATOM 842 N N . LEU A 1 104 ? 60.566 21.077 25.933 1.00 34.51 308 LEU A N 1
ATOM 843 C CA . LEU A 1 104 ? 61.876 20.753 25.366 1.00 31.86 308 LEU A CA 1
ATOM 844 C C . LEU A 1 104 ? 62.391 19.403 25.836 1.00 34.23 308 LEU A C 1
ATOM 845 O O . LEU A 1 104 ? 62.938 18.630 25.041 1.00 37.68 308 LEU A O 1
ATOM 850 N N . ARG A 1 105 ? 62.233 19.110 27.125 1.00 33.31 309 ARG A N 1
ATOM 851 C CA . ARG A 1 105 ? 62.674 17.826 27.657 1.00 35.62 309 ARG A CA 1
ATOM 852 C C . ARG A 1 105 ? 61.932 16.667 27.002 1.00 41.18 309 ARG A C 1
ATOM 853 O O . ARG A 1 105 ? 62.540 15.674 26.591 1.00 37.96 309 ARG A O 1
ATOM 861 N N . ASN A 1 106 ? 60.617 16.804 26.902 1.00 41.84 310 ASN A N 1
ATOM 862 C CA . ASN A 1 106 ? 59.779 15.705 26.436 1.00 44.56 310 ASN A CA 1
ATOM 863 C C . ASN A 1 106 ? 59.904 15.439 24.945 1.00 42.52 310 ASN A C 1
ATOM 864 O O . ASN A 1 106 ? 59.681 14.323 24.488 1.00 49.58 310 ASN A O 1
ATOM 869 N N . ASN A 1 107 ? 60.281 16.461 24.193 1.00 37.04 311 ASN A N 1
ATOM 870 C CA . ASN A 1 107 ? 60.397 16.346 22.745 1.00 38.16 311 ASN A CA 1
ATOM 871 C C . ASN A 1 107 ? 61.849 16.323 22.252 1.00 38.78 311 ASN A C 1
ATOM 872 O O . ASN A 1 107 ? 62.103 16.446 21.053 1.00 43.23 311 ASN A O 1
ATOM 877 N N . GLN A 1 108 ? 62.784 16.163 23.182 1.00 37.83 312 GLN A N 1
ATOM 878 C CA . GLN A 1 108 ? 64.219 16.073 22.859 1.00 37.94 312 GLN A CA 1
ATOM 879 C C . GLN A 1 108 ? 64.667 17.243 21.975 1.00 40.39 312 GLN A C 1
ATOM 880 O O . GLN A 1 108 ? 65.286 17.047 20.927 1.00 43.90 312 GLN A O 1
ATOM 886 N N . LEU A 1 109 ? 64.348 18.456 22.416 1.00 36.19 313 LEU A N 1
ATOM 887 C CA . LEU A 1 109 ? 64.699 19.671 21.681 1.00 33.37 313 LEU A CA 1
ATOM 888 C C . LEU A 1 109 ? 65.686 20.530 22.475 1.00 36.07 313 LEU A C 1
ATOM 889 O O . LEU A 1 109 ? 65.793 20.401 23.695 1.00 36.75 313 LEU A O 1
ATOM 894 N N . TYR A 1 110 ? 66.364 21.432 21.779 1.00 35.12 314 TYR A N 1
ATOM 895 C CA . TYR A 1 110 ? 67.363 22.281 22.426 1.00 36.06 314 TYR A CA 1
ATOM 896 C C . TYR A 1 110 ? 67.247 23.710 21.961 1.00 37.82 314 TYR A C 1
ATOM 897 O O . TYR A 1 110 ? 67.081 23.967 20.770 1.00 39.35 314 TYR A O 1
ATOM 906 N N . PRO A 1 111 ? 67.362 24.651 22.903 1.00 37.51 315 PRO A N 1
ATOM 907 C CA . PRO A 1 111 ? 67.412 26.067 22.537 1.00 36.02 315 PRO A CA 1
ATOM 908 C C . PRO A 1 111 ? 68.642 26.364 21.685 1.00 36.15 315 PRO A C 1
ATOM 909 O O . PRO A 1 111 ? 69.637 25.655 21.826 1.00 37.44 315 PRO A O 1
ATOM 913 N N . GLY A 1 112 ? 68.555 27.366 20.811 1.00 37.21 316 GLY A N 1
ATOM 914 C CA . GLY A 1 112 ? 69.726 27.962 20.183 1.00 36.90 316 GLY A CA 1
ATOM 915 C C . GLY A 1 112 ? 70.433 28.855 21.193 1.00 38.78 316 GLY A C 1
ATOM 916 O O . GLY A 1 112 ? 69.948 29.027 22.314 1.00 38.24 316 GLY A O 1
ATOM 917 N N . GLU A 1 113 ? 71.567 29.439 20.804 1.00 35.48 317 GLU A N 1
ATOM 918 C CA . GLU A 1 113 ? 72.420 30.157 21.749 1.00 41.51 317 GLU A CA 1
ATOM 919 C C . GLU A 1 113 ? 71.722 31.367 22.382 1.00 38.89 317 GLU A C 1
ATOM 920 O O . GLU A 1 113 ? 71.728 31.506 23.606 1.00 37.94 317 GLU A O 1
ATOM 926 N N . SER A 1 114 ? 71.114 32.227 21.577 1.00 41.08 318 SER A N 1
ATOM 927 C CA . SER A 1 114 ? 70.481 33.426 22.146 1.00 43.07 318 SER A CA 1
ATOM 928 C C . SER A 1 114 ? 69.273 33.055 23.018 1.00 36.73 318 SER A C 1
ATOM 929 O O . SER A 1 114 ? 68.993 33.711 24.034 1.00 37.93 318 SER A O 1
ATOM 932 N N . PHE A 1 115 ? 68.558 31.999 22.623 1.00 35.85 319 PHE A N 1
ATOM 933 C CA . PHE A 1 115 ? 67.462 31.457 23.426 1.00 33.40 319 PHE A CA 1
ATOM 934 C C . PHE A 1 115 ? 68.036 30.996 24.781 1.00 37.20 319 PHE A C 1
ATOM 935 O O . PHE A 1 115 ? 67.500 31.330 25.832 1.00 32.62 319 PHE A O 1
ATOM 943 N N . ALA A 1 116 ? 69.137 30.250 24.765 1.00 34.11 320 ALA A N 1
ATOM 944 C CA . ALA A 1 116 ? 69.781 29.874 26.027 1.00 30.66 320 ALA A CA 1
ATOM 945 C C . ALA A 1 116 ? 70.086 31.095 26.903 1.00 32.91 320 ALA A C 1
ATOM 946 O O . ALA A 1 116 ? 69.870 31.065 28.116 1.00 34.59 320 ALA A O 1
ATOM 948 N N . HIS A 1 117 ? 70.605 32.163 26.299 1.00 34.32 321 HIS A N 1
ATOM 949 C CA . HIS A 1 117 ? 70.881 33.391 27.052 1.00 35.70 321 HIS A CA 1
ATOM 950 C C . HIS A 1 117 ? 69.575 33.960 27.643 1.00 30.67 321 HIS A C 1
ATOM 951 O O . HIS A 1 117 ? 69.575 34.444 28.778 1.00 40.71 321 HIS A O 1
ATOM 958 N N . SER A 1 118 ? 68.485 33.887 26.887 1.00 32.64 322 SER A N 1
ATOM 959 C CA . SER A 1 118 ? 67.189 34.378 27.372 1.00 34.42 322 SER A CA 1
ATOM 960 C C . SER A 1 118 ? 66.696 33.569 28.564 1.00 39.92 322 SER A C 1
ATOM 961 O O . SER A 1 118 ? 66.171 34.124 29.530 1.00 31.68 322 SER A O 1
ATOM 964 N N . ILE A 1 119 ? 66.862 32.250 28.500 1.00 32.98 323 ILE A N 1
ATOM 965 C CA . ILE A 1 119 ? 66.494 31.422 29.631 1.00 30.19 323 ILE A CA 1
ATOM 966 C C . ILE A 1 119 ? 67.333 31.779 30.862 1.00 28.46 323 ILE A C 1
ATOM 967 O O . ILE A 1 119 ? 66.802 31.929 31.964 1.00 34.21 323 ILE A O 1
ATOM 972 N N . LYS A 1 120 ? 68.656 31.850 30.688 1.00 29.95 324 LYS A N 1
ATOM 973 C CA . LYS A 1 120 ? 69.562 32.224 31.775 1.00 33.61 324 LYS A CA 1
ATOM 974 C C . LYS A 1 120 ? 69.108 33.531 32.428 1.00 37.94 324 LYS A C 1
ATOM 975 O O . LYS A 1 120 ? 69.041 33.663 33.652 1.00 34.16 324 LYS A O 1
ATOM 981 N N . THR A 1 121 ? 68.835 34.502 31.577 1.00 33.75 325 THR A N 1
ATOM 982 C CA . THR A 1 121 ? 68.471 35.849 32.028 1.00 41.29 325 THR A CA 1
ATOM 983 C C . THR A 1 121 ? 67.175 35.786 32.843 1.00 36.87 325 THR A C 1
ATOM 984 O O . THR A 1 121 ? 67.059 36.445 33.887 1.00 36.10 325 THR A O 1
ATOM 988 N N . TRP A 1 122 ? 66.237 34.946 32.409 1.00 34.32 326 TRP A N 1
ATOM 989 C CA . TRP A 1 122 ? 64.947 34.849 33.113 1.00 34.55 326 TRP A CA 1
ATOM 990 C C . TRP A 1 122 ? 65.130 34.231 34.491 1.00 38.20 326 TRP A C 1
ATOM 991 O O . TRP A 1 122 ? 64.664 34.802 35.474 1.00 33.21 326 TRP A O 1
ATOM 1002 N N . PHE A 1 123 ? 65.813 33.082 34.591 1.00 31.91 327 PHE A N 1
ATOM 1003 C CA . PHE A 1 123 ? 66.072 32.516 35.911 1.00 30.60 327 PHE A CA 1
ATOM 1004 C C . PHE A 1 123 ? 66.770 33.494 36.828 1.00 35.15 327 PHE A C 1
ATOM 1005 O O . PHE A 1 123 ? 66.479 33.540 38.031 1.00 39.46 327 PHE A O 1
ATOM 1013 N N . GLU A 1 124 ? 67.744 34.231 36.294 1.00 34.33 328 GLU A N 1
ATOM 1014 C CA . GLU A 1 124 ? 68.517 35.122 37.145 1.00 35.04 328 GLU A CA 1
ATOM 1015 C C . GLU A 1 124 ? 67.654 36.333 37.532 1.00 38.41 328 GLU A C 1
ATOM 1016 O O . GLU A 1 124 ? 67.985 37.053 38.464 1.00 44.55 328 GLU A O 1
ATOM 1022 N N . SER A 1 125 ? 66.539 36.519 36.838 1.00 41.91 329 SER A N 1
ATOM 1023 C CA . SER A 1 125 ? 65.654 37.657 37.135 1.00 45.46 329 SER A CA 1
ATOM 1024 C C . SER A 1 125 ? 64.616 37.342 38.206 1.00 52.50 329 SER A C 1
ATOM 1025 O O . SER A 1 125 ? 64.005 38.243 38.747 1.00 42.52 329 SER A O 1
ATOM 1028 N N . VAL A 1 126 ? 64.410 36.066 38.510 1.00 47.56 330 VAL A N 1
ATOM 1029 C CA . VAL A 1 126 ? 63.359 35.670 39.449 1.00 43.36 330 VAL A CA 1
ATOM 1030 C C . VAL A 1 126 ? 63.727 36.125 40.851 1.00 42.54 330 VAL A C 1
ATOM 1031 O O . VAL A 1 126 ? 64.691 35.637 41.416 1.00 45.23 330 VAL A O 1
ATOM 1035 N N . PRO A 1 127 ? 62.969 37.078 41.418 1.00 48.25 331 PRO A N 1
ATOM 1036 C CA . PRO A 1 127 ? 63.362 37.639 42.720 1.00 46.46 331 PRO A CA 1
ATOM 1037 C C . PRO A 1 127 ? 63.351 36.609 43.848 1.00 53.42 331 PRO A C 1
ATOM 1038 O O . PRO A 1 127 ? 62.444 35.779 43.922 1.00 59.12 331 PRO A O 1
ATOM 1042 N N . GLY A 1 128 ? 64.366 36.656 44.704 1.00 49.90 332 GLY A N 1
ATOM 1043 C CA . GLY A 1 128 ? 64.421 35.819 45.884 1.00 52.87 332 GLY A CA 1
ATOM 1044 C C . GLY A 1 128 ? 64.972 34.416 45.675 1.00 51.63 332 GLY A C 1
ATOM 1045 O O . GLY A 1 128 ? 65.342 33.750 46.643 1.00 57.76 332 GLY A O 1
ATOM 1046 N N . LYS A 1 129 ? 65.044 33.970 44.426 1.00 49.88 333 LYS A N 1
ATOM 1047 C CA . LYS A 1 129 ? 65.377 32.571 44.144 1.00 56.03 333 LYS A CA 1
ATOM 1048 C C . LYS A 1 129 ? 66.873 32.284 43.999 1.00 61.97 333 LYS A C 1
ATOM 1049 O O . LYS A 1 129 ? 67.278 31.118 44.024 1.00 62.54 333 LYS A O 1
ATOM 1055 N N . GLN A 1 130 ? 67.677 33.333 43.824 1.00 54.48 334 GLN A N 1
ATOM 1056 C CA . GLN A 1 130 ? 69.141 33.209 43.770 1.00 50.81 334 GLN A CA 1
ATOM 1057 C C . GLN A 1 130 ? 69.655 32.199 42.741 1.00 50.27 334 GLN A C 1
ATOM 1058 O O . GLN A 1 130 ? 70.616 31.460 43.003 1.00 56.41 334 GLN A O 1
ATOM 1064 N N . TRP A 1 131 ? 69.020 32.168 41.576 1.00 44.47 335 TRP A N 1
ATOM 1065 C CA . TRP A 1 131 ? 69.530 31.368 40.462 1.00 49.81 335 TRP A CA 1
ATOM 1066 C C . TRP A 1 131 ? 70.789 32.002 39.864 1.00 50.88 335 TRP A C 1
ATOM 1067 O O . TRP A 1 131 ? 70.850 33.216 39.657 1.00 44.23 335 TRP A O 1
ATOM 1078 N N . LYS A 1 132 ? 71.791 31.176 39.586 1.00 45.66 336 LYS A N 1
ATOM 1079 C CA . LYS A 1 132 ? 72.979 31.621 38.869 1.00 48.11 336 LYS A CA 1
ATOM 1080 C C . LYS A 1 132 ? 73.191 30.733 37.649 1.00 49.30 336 LYS A C 1
ATOM 1081 O O . LYS A 1 132 ? 73.162 29.509 37.761 1.00 43.65 336 LYS A O 1
ATOM 1087 N N . GLY A 1 133 ? 73.372 31.345 36.483 1.00 39.98 337 GLY A N 1
ATOM 1088 C CA . GLY A 1 133 ? 73.589 30.577 35.267 1.00 44.81 337 GLY A CA 1
ATOM 1089 C C . GLY A 1 133 ? 75.028 30.660 34.789 1.00 48.20 337 GLY A C 1
ATOM 1090 O O . GLY A 1 133 ? 75.684 31.678 34.970 1.00 42.47 337 GLY A O 1
ATOM 1091 N N . GLN A 1 134 ? 75.510 29.584 34.178 1.00 42.48 338 GLN A N 1
ATOM 1092 C CA . GLN A 1 134 ? 76.856 29.527 33.611 1.00 44.83 338 GLN A CA 1
ATOM 1093 C C . GLN A 1 134 ? 76.817 28.656 32.360 1.00 51.17 338 GLN A C 1
ATOM 1094 O O . GLN A 1 134 ? 76.055 27.682 32.298 1.00 40.75 338 GLN A O 1
ATOM 1100 N N . PHE A 1 135 ? 77.636 28.996 31.371 1.00 48.97 339 PHE A N 1
ATOM 1101 C CA . PHE A 1 135 ? 77.716 28.184 30.169 1.00 42.80 339 PHE A CA 1
ATOM 1102 C C . PHE A 1 135 ? 78.871 27.210 30.320 1.00 44.95 339 PHE A C 1
ATOM 1103 O O . PHE A 1 135 ? 80.000 27.622 30.531 1.00 42.73 339 PHE A O 1
ATOM 1111 N N . THR A 1 136 ? 78.562 25.921 30.214 1.00 46.07 340 THR A N 1
ATOM 1112 C CA . THR A 1 136 ? 79.469 24.856 30.632 1.00 51.56 340 THR A CA 1
ATOM 1113 C C . THR A 1 136 ? 79.583 23.743 29.589 1.00 47.89 340 THR A C 1
ATOM 1114 O O . THR A 1 136 ? 78.927 23.776 28.541 1.00 46.68 340 THR A O 1
ATOM 1118 N N . THR A 1 137 ? 80.419 22.765 29.896 1.00 51.24 341 THR A N 1
ATOM 1119 C CA . THR A 1 137 ? 80.451 21.502 29.175 1.00 50.39 341 THR A CA 1
ATOM 1120 C C . THR A 1 137 ? 80.277 20.403 30.205 1.00 51.75 341 THR A C 1
ATOM 1121 O O . THR A 1 137 ? 80.218 20.678 31.403 1.00 57.88 341 THR A O 1
ATOM 1125 N N . VAL A 1 138 ? 80.209 19.155 29.755 1.00 51.02 342 VAL A N 1
ATOM 1126 C CA . VAL A 1 138 ? 80.140 18.060 30.695 1.00 48.22 342 VAL A CA 1
ATOM 1127 C C . VAL A 1 138 ? 81.420 17.243 30.562 1.00 57.47 342 VAL A C 1
ATOM 1128 O O . VAL A 1 138 ? 81.844 16.944 29.455 1.00 56.75 342 VAL A O 1
ATOM 1132 N N . ARG A 1 139 ? 82.032 16.924 31.695 1.00 58.80 343 ARG A N 1
ATOM 1133 C CA . ARG A 1 139 ? 83.205 16.050 31.735 1.00 61.85 343 ARG A CA 1
ATOM 1134 C C . ARG A 1 139 ? 82.872 14.633 31.275 1.00 64.68 343 ARG A C 1
ATOM 1135 O O . ARG A 1 139 ? 81.715 14.220 31.291 1.00 67.40 343 ARG A O 1
ATOM 1143 N N . LYS A 1 140 ? 83.896 13.881 30.886 1.00 84.38 344 LYS A N 1
ATOM 1144 C CA . LYS A 1 140 ? 83.726 12.487 30.481 1.00 83.07 344 LYS A CA 1
ATOM 1145 C C . LYS A 1 140 ? 82.930 11.694 31.520 1.00 74.94 344 LYS A C 1
ATOM 1146 O O . LYS A 1 140 ? 82.104 10.842 31.179 1.00 66.05 344 LYS A O 1
ATOM 1152 N N . SER A 1 141 ? 83.164 12.017 32.788 1.00 73.73 345 SER A N 1
ATOM 1153 C CA . SER A 1 141 ? 82.539 11.326 33.909 1.00 75.06 345 SER A CA 1
ATOM 1154 C C . SER A 1 141 ? 81.032 11.544 33.991 1.00 75.74 345 SER A C 1
ATOM 1155 O O . SER A 1 141 ? 80.327 10.758 34.626 1.00 78.37 345 SER A O 1
ATOM 1158 N N . GLY A 1 142 ? 80.539 12.607 33.355 1.00 58.01 346 GLY A N 1
ATOM 1159 C CA . GLY A 1 142 ? 79.135 12.965 33.458 1.00 63.00 346 GLY A CA 1
ATOM 1160 C C . GLY A 1 142 ? 78.922 14.102 34.443 1.00 67.78 346 GLY A C 1
ATOM 1161 O O . GLY A 1 142 ? 77.790 14.470 34.756 1.00 72.12 346 GLY A O 1
ATOM 1162 N N . GLN A 1 143 ? 80.020 14.661 34.939 1.00 62.89 347 GLN A N 1
ATOM 1163 C CA . GLN A 1 143 ? 79.943 15.766 35.877 1.00 59.38 347 GLN A CA 1
ATOM 1164 C C . GLN A 1 143 ? 79.930 17.095 35.131 1.00 65.06 347 GLN A C 1
ATOM 1165 O O . GLN A 1 143 ? 80.776 17.335 34.261 1.00 58.39 347 GLN A O 1
ATOM 1171 N N . CYS A 1 144 ? 78.966 17.954 35.462 1.00 57.05 348 CYS A N 1
ATOM 1172 C CA . CYS A 1 144 ? 78.927 19.275 34.865 1.00 51.53 348 CYS A CA 1
ATOM 1173 C C . CYS A 1 144 ? 80.201 20.043 35.227 1.00 59.28 348 CYS A C 1
ATOM 1174 O O . CYS A 1 144 ? 80.611 20.068 36.389 1.00 60.43 348 CYS A O 1
ATOM 1177 N N . SER A 1 145 ? 80.813 20.680 34.233 1.00 62.16 349 SER A N 1
ATOM 1178 C CA . SER A 1 145 ? 82.064 21.406 34.449 1.00 65.90 349 SER A CA 1
ATOM 1179 C C . SER A 1 145 ? 81.851 22.672 35.270 1.00 66.60 349 SER A C 1
ATOM 1180 O O . SER A 1 145 ? 82.813 23.280 35.738 1.00 70.14 349 SER A O 1
ATOM 1183 N N . GLY A 1 146 ? 80.591 23.083 35.428 1.00 55.96 350 GLY A N 1
ATOM 1184 C CA . GLY A 1 146 ? 80.276 24.214 36.274 1.00 60.80 350 GLY A CA 1
ATOM 1185 C C . GLY A 1 146 ? 80.076 23.857 37.735 1.00 68.05 350 GLY A C 1
ATOM 1186 O O . GLY A 1 146 ? 80.841 24.294 38.590 1.00 72.40 350 GLY A O 1
ATOM 1187 N N . CYS A 1 147 ? 79.057 23.052 38.026 1.00 66.09 351 CYS A N 1
ATOM 1188 C CA . CYS A 1 147 ? 78.634 22.840 39.410 1.00 59.82 351 CYS A CA 1
ATOM 1189 C C . CYS A 1 147 ? 79.039 21.487 39.993 1.00 61.95 351 CYS A C 1
ATOM 1190 O O . CYS A 1 147 ? 78.857 21.249 41.186 1.00 70.61 351 CYS A O 1
ATOM 1193 N N . GLY A 1 148 ? 79.576 20.595 39.165 1.00 55.87 352 GLY A N 1
ATOM 1194 C CA . GLY A 1 148 ? 80.022 19.304 39.651 1.00 65.31 352 GLY A CA 1
ATOM 1195 C C . GLY A 1 148 ? 78.932 18.259 39.819 1.00 63.65 352 GLY A C 1
ATOM 1196 O O . GLY A 1 148 ? 79.227 17.126 40.175 1.00 62.31 352 GLY A O 1
ATOM 1197 N N . LYS A 1 149 ? 77.675 18.623 39.572 1.00 62.70 353 LYS A N 1
ATOM 1198 C CA . LYS A 1 149 ? 76.588 17.645 39.661 1.00 59.63 353 LYS A CA 1
ATOM 1199 C C . LYS A 1 149 ? 76.701 16.626 38.549 1.00 57.80 353 LYS A C 1
ATOM 1200 O O . LYS A 1 149 ? 77.167 16.942 37.456 1.00 58.79 353 LYS A O 1
ATOM 1206 N N . THR A 1 150 ? 76.260 15.403 38.818 1.00 54.92 354 THR A N 1
ATOM 1207 C CA . THR A 1 150 ? 76.242 14.377 37.783 1.00 58.29 354 THR A CA 1
ATOM 1208 C C . THR A 1 150 ? 75.000 14.499 36.902 1.00 56.80 354 THR A C 1
ATOM 1209 O O . THR A 1 150 ? 73.876 14.572 37.401 1.00 55.40 354 THR A O 1
ATOM 1213 N N . ILE A 1 151 ? 75.218 14.539 35.590 1.00 53.13 355 ILE A N 1
ATOM 1214 C CA . ILE A 1 151 ? 74.137 14.602 34.616 1.00 57.84 355 ILE A CA 1
ATOM 1215 C C . ILE A 1 151 ? 73.377 13.266 34.601 1.00 49.61 355 ILE A C 1
ATOM 1216 O O . ILE A 1 151 ? 73.987 12.197 34.784 1.00 47.77 355 ILE A O 1
ATOM 1221 N N . GLU A 1 152 ? 72.055 13.342 34.412 1.00 46.63 356 GLU A N 1
ATOM 1222 C CA A GLU A 1 152 ? 71.191 12.159 34.348 0.58 45.98 356 GLU A CA 1
ATOM 1223 C CA B GLU A 1 152 ? 71.183 12.168 34.323 0.42 46.98 356 GLU A CA 1
ATOM 1224 C C . GLU A 1 152 ? 71.808 11.055 33.484 1.00 49.41 356 GLU A C 1
ATOM 1225 O O . GLU A 1 152 ? 72.315 11.312 32.388 1.00 49.09 356 GLU A O 1
ATOM 1236 N N . SER A 1 153 ? 71.774 9.826 33.997 1.00 49.93 357 SER A N 1
ATOM 1237 C CA . SER A 1 153 ? 72.325 8.682 33.276 1.00 49.75 357 SER A CA 1
ATOM 1238 C C . SER A 1 153 ? 71.548 8.404 31.995 1.00 50.78 357 SER A C 1
ATOM 1239 O O . SER A 1 153 ? 70.333 8.575 31.946 1.00 51.74 357 SER A O 1
ATOM 1242 N N . ILE A 1 154 ? 72.260 7.965 30.962 1.00 49.42 358 ILE A N 1
ATOM 1243 C CA . ILE A 1 154 ? 71.636 7.596 29.698 1.00 44.41 358 ILE A CA 1
ATOM 1244 C C . ILE A 1 154 ? 71.069 6.182 29.800 1.00 51.38 358 ILE A C 1
ATOM 1245 O O . ILE A 1 154 ? 70.307 5.736 28.949 1.00 51.49 358 ILE A O 1
ATOM 1250 N N . GLN A 1 155 ? 71.446 5.493 30.867 1.00 48.90 359 GLN A N 1
ATOM 1251 C CA . GLN A 1 155 ? 71.080 4.093 31.051 1.00 53.81 359 GLN A CA 1
ATOM 1252 C C . GLN A 1 155 ? 69.680 3.968 31.643 1.00 65.42 359 GLN A C 1
ATOM 1253 O O . GLN A 1 155 ? 69.406 4.481 32.732 1.00 69.20 359 GLN A O 1
ATOM 1259 N N . LEU A 1 156 ? 68.788 3.309 30.912 1.00 52.70 360 LEU A N 1
ATOM 1260 C CA . LEU A 1 156 ? 67.472 2.989 31.446 1.00 58.88 360 LEU A CA 1
ATOM 1261 C C . LEU A 1 156 ? 67.585 1.941 32.543 1.00 62.11 360 LEU A C 1
ATOM 1262 O O . LEU A 1 156 ? 68.316 0.960 32.402 1.00 58.64 360 LEU A O 1
ATOM 1267 N N . SER A 1 157 ? 66.859 2.157 33.635 1.00 68.47 361 SER A N 1
ATOM 1268 C CA . SER A 1 157 ? 66.706 1.146 34.675 1.00 74.76 361 SER A CA 1
ATOM 1269 C C . SER A 1 157 ? 65.960 -0.053 34.095 1.00 69.74 361 SER A C 1
ATOM 1270 O O . SER A 1 157 ? 65.309 0.077 33.057 1.00 65.27 361 SER A O 1
ATOM 1273 N N . PRO A 1 158 ? 66.054 -1.222 34.752 1.00 78.14 362 PRO A N 1
ATOM 1274 C CA . PRO A 1 158 ? 65.330 -2.402 34.261 1.00 81.50 362 PRO A CA 1
ATOM 1275 C C . PRO A 1 158 ? 63.831 -2.157 34.107 1.00 81.71 362 PRO A C 1
ATOM 1276 O O . PRO A 1 158 ? 63.246 -2.539 33.092 1.00 76.42 362 PRO A O 1
ATOM 1280 N N . GLU A 1 159 ? 63.228 -1.515 35.100 1.00 84.45 363 GLU A N 1
ATOM 1281 C CA . GLU A 1 159 ? 61.796 -1.243 35.079 1.00 88.54 363 GLU A CA 1
ATOM 1282 C C . GLU A 1 159 ? 61.448 -0.276 33.955 1.00 84.05 363 GLU A C 1
ATOM 1283 O O . GLU A 1 159 ? 60.451 -0.461 33.258 1.00 87.29 363 GLU A O 1
ATOM 1289 N N . GLU A 1 160 ? 62.270 0.756 33.789 1.00 77.13 364 GLU A N 1
ATOM 1290 C CA . GLU A 1 160 ? 62.115 1.685 32.677 1.00 69.54 364 GLU A CA 1
ATOM 1291 C C . GLU A 1 160 ? 62.194 0.937 31.350 1.00 72.65 364 GLU A C 1
ATOM 1292 O O . GLU A 1 160 ? 61.369 1.135 30.457 1.00 72.75 364 GLU A O 1
ATOM 1298 N N . TYR A 1 161 ? 63.191 0.069 31.235 1.00 69.43 365 TYR A N 1
ATOM 1299 C CA . TYR A 1 161 ? 63.395 -0.692 30.012 1.00 69.13 365 TYR A CA 1
ATOM 1300 C C . TYR A 1 161 ? 62.207 -1.601 29.701 1.00 68.27 365 TYR A C 1
ATOM 1301 O O . TYR A 1 161 ? 61.729 -1.641 28.569 1.00 62.74 365 TYR A O 1
ATOM 1310 N N . GLU A 1 162 ? 61.720 -2.324 30.704 1.00 75.62 366 GLU A N 1
ATOM 1311 C CA . GLU A 1 162 ? 60.592 -3.221 30.480 1.00 84.10 366 GLU A CA 1
ATOM 1312 C C . GLU A 1 162 ? 59.323 -2.412 30.242 1.00 81.81 366 GLU A C 1
ATOM 1313 O O . GLU A 1 162 ? 58.418 -2.854 29.534 1.00 79.83 366 GLU A O 1
ATOM 1319 N N . CYS A 1 163 ? 59.271 -1.220 30.826 1.00 78.69 367 CYS A N 1
ATOM 1320 C CA . CYS A 1 163 ? 58.171 -0.300 30.577 1.00 78.08 367 CYS A CA 1
ATOM 1321 C C . CYS A 1 163 ? 58.160 0.097 29.106 1.00 78.04 367 CYS A C 1
ATOM 1322 O O . CYS A 1 163 ? 57.141 -0.029 28.427 1.00 79.84 367 CYS A O 1
ATOM 1325 N N . LEU A 1 164 ? 59.307 0.563 28.618 1.00 72.35 368 LEU A N 1
ATOM 1326 C CA . LEU A 1 164 ? 59.444 0.945 27.217 1.00 68.09 368 LEU A CA 1
ATOM 1327 C C . LEU A 1 164 ? 59.227 -0.243 26.294 1.00 74.18 368 LEU A C 1
ATOM 1328 O O . LEU A 1 164 ? 58.504 -0.141 25.305 1.00 71.71 368 LEU A O 1
ATOM 1333 N N . LYS A 1 165 ? 59.860 -1.366 26.624 1.00 76.49 369 LYS A N 1
ATOM 1334 C CA . LYS A 1 165 ? 59.787 -2.563 25.793 1.00 77.31 369 LYS A CA 1
ATOM 1335 C C . LYS A 1 165 ? 58.350 -3.053 25.662 1.00 78.50 369 LYS A C 1
ATOM 1336 O O . LYS A 1 165 ? 57.867 -3.289 24.556 1.00 78.02 369 LYS A O 1
ATOM 1342 N N . GLY A 1 166 ? 57.668 -3.190 26.793 1.00 79.27 370 GLY A N 1
ATOM 1343 C CA . GLY A 1 166 ? 56.281 -3.616 26.792 1.00 78.39 370 GLY A CA 1
ATOM 1344 C C . GLY A 1 166 ? 55.394 -2.688 25.982 1.00 84.67 370 GLY A C 1
ATOM 1345 O O . GLY A 1 166 ? 54.528 -3.141 25.239 1.00 86.99 370 GLY A O 1
ATOM 1346 N N . LYS A 1 167 ? 55.614 -1.383 26.117 1.00 86.64 371 LYS A N 1
ATOM 1347 C CA . LYS A 1 167 ? 54.818 -0.406 25.381 1.00 89.07 371 LYS A CA 1
ATOM 1348 C C . LYS A 1 167 ? 55.061 -0.543 23.882 1.00 86.96 371 LYS A C 1
ATOM 1349 O O . LYS A 1 167 ? 54.127 -0.466 23.084 1.00 91.38 371 LYS A O 1
ATOM 1355 N N . ILE A 1 168 ? 56.320 -0.755 23.506 1.00 77.79 372 ILE A N 1
ATOM 1356 C CA . ILE A 1 168 ? 56.684 -0.918 22.101 1.00 75.13 372 ILE A CA 1
ATOM 1357 C C . ILE A 1 168 ? 56.115 -2.208 21.508 1.00 83.45 372 ILE A C 1
ATOM 1358 O O . ILE A 1 168 ? 55.646 -2.218 20.372 1.00 87.30 372 ILE A O 1
ATOM 1363 N N . MET A 1 169 ? 56.161 -3.292 22.279 1.00 90.62 373 MET A N 1
ATOM 1364 C CA . MET A 1 169 ? 55.689 -4.595 21.803 1.00 94.77 373 MET A CA 1
ATOM 1365 C C . MET A 1 169 ? 54.200 -4.593 21.447 1.00 101.25 373 MET A C 1
ATOM 1366 O O . MET A 1 169 ? 53.768 -5.320 20.553 1.00 102.88 373 MET A O 1
ATOM 1371 N N . ARG A 1 170 ? 53.424 -3.773 22.147 1.00 113.28 374 ARG A N 1
ATOM 1372 C CA . ARG A 1 170 ? 51.968 -3.811 22.031 1.00 126.83 374 ARG A CA 1
ATOM 1373 C C . ARG A 1 170 ? 51.405 -2.894 20.942 1.00 137.25 374 ARG A C 1
ATOM 1374 O O . ARG A 1 170 ? 50.253 -3.053 20.537 1.00 138.02 374 ARG A O 1
ATOM 1382 N N . ASP A 1 171 ? 52.200 -1.938 20.468 1.00 143.11 375 ASP A N 1
ATOM 1383 C CA . ASP A 1 171 ? 51.757 -1.098 19.356 1.00 149.10 375 ASP A CA 1
ATOM 1384 C C . ASP A 1 171 ? 52.085 -1.772 18.025 1.00 151.93 375 ASP A C 1
ATOM 1385 O O . ASP A 1 171 ? 51.412 -1.546 17.018 1.00 161.03 375 ASP A O 1
ATOM 1390 N N . VAL A 1 172 ? 53.128 -2.598 18.037 1.00 141.30 376 VAL A N 1
ATOM 1391 C CA . VAL A 1 172 ? 53.537 -3.359 16.862 1.00 134.01 376 VAL A CA 1
ATOM 1392 C C . VAL A 1 172 ? 52.425 -4.296 16.403 1.00 145.72 376 VAL A C 1
ATOM 1393 O O . VAL A 1 172 ? 52.098 -4.354 15.216 1.00 154.80 376 VAL A O 1
ATOM 1397 N N . ILE A 1 173 ? 51.842 -5.017 17.356 1.00 145.87 377 ILE A N 1
ATOM 1398 C CA . ILE A 1 173 ? 50.773 -5.969 17.069 1.00 141.90 377 ILE A CA 1
ATOM 1399 C C . ILE A 1 173 ? 49.542 -5.280 16.485 1.00 143.16 377 ILE A C 1
ATOM 1400 O O . ILE A 1 173 ? 48.999 -5.714 15.469 1.00 144.31 377 ILE A O 1
ATOM 1405 N N . THR A 1 182 ? 52.807 -5.215 8.254 1.00 125.81 386 THR A N 1
ATOM 1406 C CA . THR A 1 182 ? 52.951 -6.284 7.272 1.00 126.33 386 THR A CA 1
ATOM 1407 C C . THR A 1 182 ? 52.472 -7.631 7.812 1.00 128.81 386 THR A C 1
ATOM 1408 O O . THR A 1 182 ? 51.792 -7.696 8.836 1.00 135.61 386 THR A O 1
ATOM 1412 N N . THR A 1 183 ? 52.854 -8.698 7.116 1.00 124.05 387 THR A N 1
ATOM 1413 C CA . THR A 1 183 ? 52.292 -10.036 7.308 1.00 128.10 387 THR A CA 1
ATOM 1414 C C . THR A 1 183 ? 52.505 -10.632 8.704 1.00 131.82 387 THR A C 1
ATOM 1415 O O . THR A 1 183 ? 53.606 -10.568 9.249 1.00 131.88 387 THR A O 1
ATOM 1419 N N . PRO A 1 184 ? 51.438 -11.211 9.286 1.00 135.75 388 PRO A N 1
ATOM 1420 C CA . PRO A 1 184 ? 51.505 -11.942 10.558 1.00 132.94 388 PRO A CA 1
ATOM 1421 C C . PRO A 1 184 ? 52.232 -13.284 10.432 1.00 125.78 388 PRO A C 1
ATOM 1422 O O . PRO A 1 184 ? 52.942 -13.684 11.354 1.00 125.05 388 PRO A O 1
ATOM 1426 N N . GLN A 1 185 ? 52.041 -13.966 9.306 1.00 121.44 389 GLN A N 1
ATOM 1427 C CA . GLN A 1 185 ? 52.733 -15.221 9.023 1.00 116.52 389 GLN A CA 1
ATOM 1428 C C . GLN A 1 185 ? 54.245 -15.016 8.993 1.00 120.33 389 GLN A C 1
ATOM 1429 O O . GLN A 1 185 ? 55.013 -15.881 9.417 1.00 113.89 389 GLN A O 1
ATOM 1435 N N . GLU A 1 186 ? 54.661 -13.858 8.493 1.00 123.61 390 GLU A N 1
ATOM 1436 C CA . GLU A 1 186 ? 56.074 -13.519 8.394 1.00 119.83 390 GLU A CA 1
ATOM 1437 C C . GLU A 1 186 ? 56.599 -13.009 9.731 1.00 112.27 390 GLU A C 1
ATOM 1438 O O . GLU A 1 186 ? 57.784 -13.132 10.032 1.00 113.68 390 GLU A O 1
ATOM 1444 N N . LEU A 1 187 ? 55.709 -12.437 10.532 1.00 105.96 391 LEU A N 1
ATOM 1445 C CA . LEU A 1 187 ? 56.086 -11.951 11.852 1.00 102.20 391 LEU A CA 1
ATOM 1446 C C . LEU A 1 187 ? 56.320 -13.114 12.807 1.00 100.94 391 LEU A C 1
ATOM 1447 O O . LEU A 1 187 ? 57.197 -13.050 13.666 1.00 100.99 391 LEU A O 1
ATOM 1452 N N . LYS A 1 188 ? 55.528 -14.171 12.654 1.00 99.79 392 LYS A N 1
ATOM 1453 C CA . LYS A 1 188 ? 55.651 -15.356 13.495 1.00 99.36 392 LYS A CA 1
ATOM 1454 C C . LYS A 1 188 ? 56.985 -16.040 13.232 1.00 94.16 392 LYS A C 1
ATOM 1455 O O . LYS A 1 188 ? 57.674 -16.460 14.162 1.00 98.71 392 LYS A O 1
ATOM 1461 N N . ARG A 1 189 ? 57.332 -16.147 11.952 1.00 83.09 393 ARG A N 1
ATOM 1462 C CA . ARG A 1 189 ? 58.610 -16.697 11.518 1.00 78.11 393 ARG A CA 1
ATOM 1463 C C . ARG A 1 189 ? 59.786 -15.952 12.164 1.00 74.57 393 ARG A C 1
ATOM 1464 O O . ARG A 1 189 ? 60.682 -16.571 12.732 1.00 78.90 393 ARG A O 1
ATOM 1472 N N . PHE A 1 190 ? 59.771 -14.626 12.094 1.00 72.27 394 PHE A N 1
ATOM 1473 C CA . PHE A 1 190 ? 60.836 -13.827 12.699 1.00 73.73 394 PHE A CA 1
ATOM 1474 C C . PHE A 1 190 ? 60.859 -13.977 14.219 1.00 74.43 394 PHE A C 1
ATOM 1475 O O . PHE A 1 190 ? 61.924 -13.986 14.834 1.00 69.42 394 PHE A O 1
ATOM 1483 N N . GLU A 1 191 ? 59.681 -14.088 14.821 1.00 78.28 395 GLU A N 1
ATOM 1484 C CA . GLU A 1 191 ? 59.580 -14.326 16.255 1.00 77.44 395 GLU A CA 1
ATOM 1485 C C . GLU A 1 191 ? 60.273 -15.620 16.666 1.00 70.91 395 GLU A C 1
ATOM 1486 O O . GLU A 1 191 ? 61.024 -15.631 17.631 1.00 73.05 395 GLU A O 1
ATOM 1492 N N . ASN A 1 192 ? 60.014 -16.703 15.937 1.00 67.89 396 ASN A N 1
ATOM 1493 C CA . ASN A 1 192 ? 60.615 -17.995 16.256 1.00 77.13 396 ASN A CA 1
ATOM 1494 C C . ASN A 1 192 ? 62.122 -17.981 16.023 1.00 68.52 396 ASN A C 1
ATOM 1495 O O . ASN A 1 192 ? 62.868 -18.717 16.665 1.00 65.01 396 ASN A O 1
ATOM 1500 N N . PHE A 1 193 ? 62.547 -17.157 15.074 1.00 62.23 397 PHE A N 1
ATOM 1501 C CA . PHE A 1 193 ? 63.959 -16.994 14.741 1.00 62.73 397 PHE A CA 1
ATOM 1502 C C . PHE A 1 193 ? 64.707 -16.368 15.914 1.00 58.77 397 PHE A C 1
ATOM 1503 O O . PHE A 1 193 ? 65.739 -16.872 16.345 1.00 60.02 397 PHE A O 1
ATOM 1511 N N . ILE A 1 194 ? 64.159 -15.276 16.435 1.00 55.88 398 ILE A N 1
ATOM 1512 C CA . ILE A 1 194 ? 64.784 -14.540 17.527 1.00 53.95 398 ILE A CA 1
ATOM 1513 C C . ILE A 1 194 ? 64.752 -15.313 18.842 1.00 57.80 398 ILE A C 1
ATOM 1514 O O . ILE A 1 194 ? 65.717 -15.302 19.597 1.00 57.42 398 ILE A O 1
ATOM 1519 N N . LYS A 1 195 ? 63.639 -15.983 19.122 1.00 57.77 399 LYS A N 1
ATOM 1520 C CA . LYS A 1 195 ? 63.467 -16.614 20.426 1.00 62.04 399 LYS A CA 1
ATOM 1521 C C . LYS A 1 195 ? 64.284 -17.894 20.561 1.00 60.09 399 LYS A C 1
ATOM 1522 O O . LYS A 1 195 ? 64.513 -18.389 21.665 1.00 73.28 399 LYS A O 1
ATOM 1528 N N . SER A 1 196 ? 64.721 -18.436 19.436 1.00 58.88 400 SER A N 1
ATOM 1529 C CA . SER A 1 196 ? 65.550 -19.627 19.489 1.00 59.06 400 SER A CA 1
ATOM 1530 C C . SER A 1 196 ? 67.025 -19.257 19.323 1.00 56.88 400 SER A C 1
ATOM 1531 O O . SER A 1 196 ? 67.847 -20.103 18.987 1.00 56.57 400 SER A O 1
ATOM 1534 N N . ARG A 1 197 ? 67.348 -17.994 19.574 1.00 55.63 401 ARG A N 1
ATOM 1535 C CA . ARG A 1 197 ? 68.730 -17.532 19.468 1.00 57.80 401 ARG A CA 1
ATOM 1536 C C . ARG A 1 197 ? 69.110 -16.709 20.684 1.00 54.25 401 ARG A C 1
ATOM 1537 O O . ARG A 1 197 ? 68.238 -16.137 21.336 1.00 56.06 401 ARG A O 1
ATOM 1545 N N . PRO A 1 198 ? 70.411 -16.658 21.016 1.00 53.91 402 PRO A N 1
ATOM 1546 C CA . PRO A 1 198 ? 70.806 -15.862 22.180 1.00 54.44 402 PRO A CA 1
ATOM 1547 C C . PRO A 1 198 ? 70.644 -14.387 21.879 1.00 52.75 402 PRO A C 1
ATOM 1548 O O . PRO A 1 198 ? 70.488 -14.039 20.709 1.00 52.90 402 PRO A O 1
ATOM 1552 N N . PRO A 1 199 ? 70.658 -13.533 22.917 1.00 53.45 403 PRO A N 1
ATOM 1553 C CA . PRO A 1 199 ? 70.641 -12.088 22.700 1.00 56.18 403 PRO A CA 1
ATOM 1554 C C . PRO A 1 199 ? 71.738 -11.646 21.736 1.00 50.04 403 PRO A C 1
ATOM 1555 O O . PRO A 1 199 ? 72.828 -12.201 21.779 1.00 50.74 403 PRO A O 1
ATOM 1559 N N . PHE A 1 200 ? 71.448 -10.681 20.871 1.00 48.79 404 PHE A N 1
ATOM 1560 C CA . PHE A 1 200 ? 72.479 -10.110 20.009 1.00 49.12 404 PHE A CA 1
ATOM 1561 C C . PHE A 1 200 ? 73.052 -8.864 20.668 1.00 53.90 404 PHE A C 1
ATOM 1562 O O . PHE A 1 200 ? 72.488 -8.371 21.639 1.00 52.50 404 PHE A O 1
ATOM 1570 N N . ASP A 1 201 ? 74.177 -8.379 20.151 1.00 55.69 405 ASP A N 1
ATOM 1571 C CA . ASP A 1 201 ? 74.830 -7.188 20.698 1.00 51.87 405 ASP A CA 1
ATOM 1572 C C . ASP A 1 201 ? 74.596 -6.002 19.777 1.00 54.10 405 ASP A C 1
ATOM 1573 O O . ASP A 1 201 ? 74.428 -4.864 20.229 1.00 56.87 405 ASP A O 1
ATOM 1578 N N . VAL A 1 202 ? 74.590 -6.262 18.475 1.00 51.90 406 VAL A N 1
ATOM 1579 C CA . VAL A 1 202 ? 74.246 -5.226 17.504 1.00 50.47 406 VAL A CA 1
ATOM 1580 C C . VAL A 1 202 ? 73.312 -5.776 16.444 1.00 52.97 406 VAL A C 1
ATOM 1581 O O . VAL A 1 202 ? 73.607 -6.788 15.805 1.00 51.62 406 VAL A O 1
ATOM 1585 N N . VAL A 1 203 ? 72.179 -5.108 16.271 1.00 48.19 407 VAL A N 1
ATOM 1586 C CA . VAL A 1 203 ? 71.253 -5.433 15.204 1.00 49.85 407 VAL A CA 1
ATOM 1587 C C . VAL A 1 203 ? 71.431 -4.442 14.061 1.00 56.07 407 VAL A C 1
ATOM 1588 O O . VAL A 1 203 ? 71.331 -3.222 14.252 1.00 51.84 407 VAL A O 1
ATOM 1592 N N . ILE A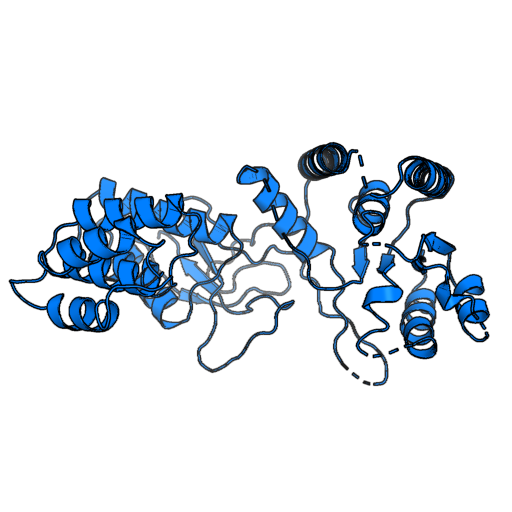 1 204 ? 71.705 -4.972 12.874 1.00 50.15 408 ILE A N 1
ATOM 1593 C CA . ILE A 1 204 ? 72.032 -4.147 11.720 1.00 55.26 408 ILE A CA 1
ATOM 1594 C C . ILE A 1 204 ? 70.947 -4.173 10.655 1.00 59.92 408 ILE A C 1
ATOM 1595 O O . ILE A 1 204 ? 70.616 -5.227 10.122 1.00 56.97 408 ILE A O 1
ATOM 1600 N N . ASP A 1 205 ? 70.395 -3.005 10.345 1.00 59.74 409 ASP A N 1
ATOM 1601 C CA . ASP A 1 205 ? 69.531 -2.875 9.182 1.00 63.99 409 ASP A CA 1
ATOM 1602 C C . ASP A 1 205 ? 70.406 -2.832 7.936 1.00 70.46 409 ASP A C 1
ATOM 1603 O O . ASP A 1 205 ? 70.829 -1.758 7.510 1.00 70.66 409 ASP A O 1
ATOM 1608 N N . GLY A 1 206 ? 70.676 -4.001 7.361 1.00 72.06 410 GLY A N 1
ATOM 1609 C CA . GLY A 1 206 ? 71.533 -4.098 6.193 1.00 78.03 410 GLY A CA 1
ATOM 1610 C C . GLY A 1 206 ? 71.034 -3.254 5.038 1.00 88.83 410 GLY A C 1
ATOM 1611 O O . GLY A 1 206 ? 71.820 -2.684 4.281 1.00 85.95 410 GLY A O 1
ATOM 1612 N N . LEU A 1 207 ? 69.715 -3.168 4.916 1.00 92.82 411 LEU A N 1
ATOM 1613 C CA . LEU A 1 207 ? 69.082 -2.398 3.856 1.00 98.48 411 LEU A CA 1
ATOM 1614 C C . LEU A 1 207 ? 69.424 -0.911 3.963 1.00 102.75 411 LEU A C 1
ATOM 1615 O O . LEU A 1 207 ? 69.994 -0.327 3.041 1.00 104.89 411 LEU A O 1
ATOM 1620 N N . ASN A 1 208 ? 69.077 -0.305 5.093 1.00 99.94 412 ASN A N 1
ATOM 1621 C CA . ASN A 1 208 ? 69.192 1.140 5.250 1.00 103.83 412 ASN A CA 1
ATOM 1622 C C . ASN A 1 208 ? 70.603 1.623 5.562 1.00 103.35 412 ASN A C 1
ATOM 1623 O O . ASN A 1 208 ? 70.813 2.806 5.815 1.00 106.17 412 ASN A O 1
ATOM 1628 N N . VAL A 1 209 ? 71.568 0.714 5.550 1.00 106.74 413 VAL A N 1
ATOM 1629 C CA . VAL A 1 209 ? 72.963 1.115 5.677 1.00 113.02 413 VAL A CA 1
ATOM 1630 C C . VAL A 1 209 ? 73.669 0.868 4.355 1.00 119.91 413 VAL A C 1
ATOM 1631 O O . VAL A 1 209 ? 74.810 1.282 4.157 1.00 125.27 413 VAL A O 1
ATOM 1635 N N . ALA A 1 210 ? 72.969 0.196 3.447 1.00 118.66 414 ALA A N 1
ATOM 1636 C CA . ALA A 1 210 ? 73.451 0.017 2.085 1.00 117.58 414 ALA A CA 1
ATOM 1637 C C . ALA A 1 210 ? 73.045 1.214 1.234 1.00 123.33 414 ALA A C 1
ATOM 1638 O O . ALA A 1 210 ? 72.956 1.120 0.011 1.00 130.41 414 ALA A O 1
ATOM 1640 N N . LYS A 1 211 ? 72.811 2.341 1.899 1.00 122.01 415 LYS A N 1
ATOM 1641 C CA . LYS A 1 211 ? 72.334 3.554 1.248 1.00 125.33 415 LYS A CA 1
ATOM 1642 C C . LYS A 1 211 ? 73.447 4.575 1.023 1.00 132.66 415 LYS A C 1
ATOM 1643 O O . LYS A 1 211 ? 73.319 5.469 0.186 1.00 142.26 415 LYS A O 1
ATOM 1649 N N . MET A 1 212 ? 74.533 4.446 1.777 1.00 126.66 416 MET A N 1
ATOM 1650 C CA . MET A 1 212 ? 75.589 5.453 1.766 1.00 122.54 416 MET A CA 1
ATOM 1651 C C . MET A 1 212 ? 76.783 5.037 0.912 1.00 121.05 416 MET A C 1
ATOM 1652 O O . MET A 1 212 ? 77.287 5.823 0.108 1.00 119.80 416 MET A O 1
ATOM 1657 N N . GLU A 1 218 ? 75.992 -1.550 -3.132 1.00 117.05 422 GLU A N 1
ATOM 1658 C CA . GLU A 1 218 ? 74.994 -2.141 -2.250 1.00 115.84 422 GLU A CA 1
ATOM 1659 C C . GLU A 1 218 ? 75.617 -3.085 -1.226 1.00 113.40 422 GLU A C 1
ATOM 1660 O O . GLU A 1 218 ? 75.474 -2.898 -0.018 1.00 110.93 422 GLU A O 1
ATOM 1666 N N . SER A 1 219 ? 76.329 -4.086 -1.725 1.00 115.16 423 SER A N 1
ATOM 1667 C CA . SER A 1 219 ? 76.711 -5.242 -0.928 1.00 113.13 423 SER A CA 1
ATOM 1668 C C . SER A 1 219 ? 77.975 -5.044 -0.097 1.00 115.62 423 SER A C 1
ATOM 1669 O O . SER A 1 219 ? 77.994 -5.338 1.098 1.00 114.80 423 SER A O 1
ATOM 1672 N N . GLN A 1 220 ? 79.026 -4.544 -0.733 1.00 116.52 424 GLN A N 1
ATOM 1673 C CA . GLN A 1 220 ? 80.362 -4.582 -0.147 1.00 114.02 424 GLN A CA 1
ATOM 1674 C C . GLN A 1 220 ? 80.578 -3.617 1.020 1.00 106.40 424 GLN A C 1
ATOM 1675 O O . GLN A 1 220 ? 81.549 -3.755 1.763 1.00 107.44 424 GLN A O 1
ATOM 1681 N N . LEU A 1 221 ? 79.690 -2.645 1.196 1.00 98.62 425 LEU A N 1
ATOM 1682 C CA . LEU A 1 221 ? 79.808 -1.773 2.359 1.00 97.90 425 LEU A CA 1
ATOM 1683 C C . LEU A 1 221 ? 78.996 -2.342 3.518 1.00 86.45 425 LEU A C 1
ATOM 1684 O O . LEU A 1 221 ? 79.281 -2.071 4.683 1.00 88.89 425 LEU A O 1
ATOM 1689 N N . LEU A 1 222 ? 77.979 -3.130 3.193 1.00 81.33 426 LEU A N 1
ATOM 1690 C CA . LEU A 1 222 ? 77.326 -3.948 4.205 1.00 80.79 426 LEU A CA 1
ATOM 1691 C C . LEU A 1 222 ? 78.372 -4.901 4.770 1.00 69.72 426 LEU A C 1
ATOM 1692 O O . LEU A 1 222 ? 78.476 -5.092 5.979 1.00 66.64 426 LEU A O 1
ATOM 1697 N N . LEU A 1 223 ? 79.172 -5.468 3.877 1.00 69.26 427 LEU A N 1
ATOM 1698 C CA . LEU A 1 223 ? 80.250 -6.357 4.277 1.00 78.34 427 LEU A CA 1
ATOM 1699 C C . LEU A 1 223 ? 81.271 -5.635 5.156 1.00 84.90 427 LEU A C 1
ATOM 1700 O O . LEU A 1 223 ? 81.751 -6.193 6.141 1.00 82.91 427 LEU A O 1
ATOM 1705 N N . ASN A 1 224 ? 81.589 -4.390 4.808 1.00 87.84 428 ASN A N 1
ATOM 1706 C CA . ASN A 1 224 ? 82.561 -3.613 5.569 1.00 92.14 428 ASN A CA 1
ATOM 1707 C C . ASN A 1 224 ? 82.091 -3.369 7.002 1.00 85.24 428 ASN A C 1
ATOM 1708 O O . ASN A 1 224 ? 82.866 -3.489 7.950 1.00 87.34 428 ASN A O 1
ATOM 1713 N N . VAL A 1 225 ? 80.820 -3.018 7.155 1.00 77.03 429 VAL A N 1
ATOM 1714 C CA . VAL A 1 225 ? 80.246 -2.805 8.477 1.00 78.75 429 VAL A CA 1
ATOM 1715 C C . VAL A 1 225 ? 80.272 -4.104 9.279 1.00 79.39 429 VAL A C 1
ATOM 1716 O O . VAL A 1 225 ? 80.669 -4.131 10.448 1.00 78.88 429 VAL A O 1
ATOM 1720 N N . VAL A 1 226 ? 79.845 -5.181 8.633 1.00 68.48 430 VAL A N 1
ATOM 1721 C CA . VAL A 1 226 ? 79.759 -6.478 9.287 1.00 64.93 430 VAL A CA 1
ATOM 1722 C C . VAL A 1 226 ? 81.138 -6.991 9.689 1.00 75.00 430 VAL A C 1
ATOM 1723 O O . VAL A 1 226 ? 81.372 -7.316 10.855 1.00 74.39 430 VAL A O 1
ATOM 1727 N N . SER A 1 227 ? 82.054 -7.030 8.724 1.00 82.69 431 SER A N 1
ATOM 1728 C CA . SER A 1 227 ? 83.364 -7.644 8.925 1.00 85.31 431 SER A CA 1
ATOM 1729 C C . SER A 1 227 ? 84.224 -6.904 9.943 1.00 83.92 431 SER A C 1
ATOM 1730 O O . SER A 1 227 ? 85.104 -7.502 10.555 1.00 88.34 431 SER A O 1
ATOM 1733 N N . GLN A 1 228 ? 83.980 -5.609 10.122 1.00 79.30 432 GLN A N 1
ATOM 1734 C CA . GLN A 1 228 ? 84.738 -4.834 11.098 1.00 78.41 432 GLN A CA 1
ATOM 1735 C C . GLN A 1 228 ? 84.125 -4.938 12.492 1.00 80.71 432 GLN A C 1
ATOM 1736 O O . GLN A 1 228 ? 84.842 -4.953 13.493 1.00 86.64 432 GLN A O 1
ATOM 1742 N N . LEU A 1 229 ? 82.799 -5.000 12.558 1.00 74.39 433 LEU A N 1
ATOM 1743 C CA . LEU A 1 229 ? 82.113 -5.204 13.830 1.00 72.48 433 LEU A CA 1
ATOM 1744 C C . LEU A 1 229 ? 82.379 -6.611 14.371 1.00 70.79 433 LEU A C 1
ATOM 1745 O O . LEU A 1 229 ? 82.444 -6.823 15.581 1.00 76.79 433 LEU A O 1
ATOM 1750 N N . ALA A 1 230 ? 82.539 -7.568 13.466 1.00 65.77 434 ALA A N 1
ATOM 1751 C CA . ALA A 1 230 ? 82.790 -8.953 13.862 1.00 66.35 434 ALA A CA 1
ATOM 1752 C C . ALA A 1 230 ? 84.165 -9.121 14.507 1.00 79.55 434 ALA A C 1
ATOM 1753 O O . ALA A 1 230 ? 84.394 -10.068 15.257 1.00 81.56 434 ALA A O 1
ATOM 1755 N N . LYS A 1 231 ? 85.080 -8.199 14.217 1.00 88.52 435 LYS A N 1
ATOM 1756 C CA . LYS A 1 231 ? 86.419 -8.253 14.797 1.00 93.37 435 LYS A CA 1
ATOM 1757 C C . LYS A 1 231 ? 86.425 -7.730 16.228 1.00 87.90 435 LYS A C 1
ATOM 1758 O O . LYS A 1 231 ? 87.434 -7.821 16.927 1.00 94.69 435 LYS A O 1
ATOM 1764 N N . ARG A 1 232 ? 85.298 -7.177 16.659 1.00 77.31 436 ARG A N 1
ATOM 1765 C CA . ARG A 1 232 ? 85.190 -6.621 18.001 1.00 80.35 436 ARG A CA 1
ATOM 1766 C C . ARG A 1 232 ? 84.502 -7.609 18.947 1.00 78.37 436 ARG A C 1
ATOM 1767 O O . ARG A 1 232 ? 84.066 -7.240 20.037 1.00 84.78 436 ARG A O 1
ATOM 1775 N N . ASN A 1 233 ? 84.413 -8.866 18.519 1.00 72.32 437 ASN A N 1
ATOM 1776 C CA . ASN A 1 233 ? 83.843 -9.928 19.339 1.00 77.52 437 ASN A CA 1
ATOM 1777 C C . ASN A 1 233 ? 82.391 -9.629 19.719 1.00 74.60 437 ASN A C 1
ATOM 1778 O O . ASN A 1 233 ? 81.977 -9.829 20.862 1.00 83.67 437 ASN A O 1
ATOM 1783 N N . LEU A 1 234 ? 81.625 -9.141 18.750 1.00 62.14 438 LEU A N 1
ATOM 1784 C CA . LEU A 1 234 ? 80.218 -8.810 18.966 1.00 57.26 438 LEU A CA 1
ATOM 1785 C C . LEU A 1 234 ? 79.296 -9.794 18.251 1.00 62.83 438 LEU A C 1
ATOM 1786 O O . LEU A 1 234 ? 79.617 -10.271 17.160 1.00 58.27 438 LEU A O 1
ATOM 1791 N N . ARG A 1 235 ? 78.150 -10.081 18.863 1.00 61.85 439 ARG A N 1
ATOM 1792 C CA . ARG A 1 235 ? 77.156 -10.957 18.242 1.00 57.67 439 ARG A CA 1
ATOM 1793 C C . ARG A 1 235 ? 76.262 -10.137 17.323 1.00 47.51 439 ARG A C 1
ATOM 1794 O O . ARG A 1 235 ? 75.458 -9.324 17.781 1.00 48.32 439 ARG A O 1
ATOM 1802 N N . LEU A 1 236 ? 76.411 -10.352 16.021 1.00 49.91 440 LEU A N 1
ATOM 1803 C CA . LEU A 1 236 ? 75.750 -9.509 15.026 1.00 47.26 440 LEU A CA 1
ATOM 1804 C C . LEU A 1 236 ? 74.533 -10.172 14.412 1.00 54.54 440 LEU A C 1
ATOM 1805 O O . LEU A 1 236 ? 74.595 -11.332 14.005 1.00 46.58 440 LEU A O 1
ATOM 1810 N N . LEU A 1 237 ? 73.434 -9.428 14.335 1.00 50.06 441 LEU A N 1
ATOM 1811 C CA . LEU A 1 237 ? 72.295 -9.826 13.522 1.00 51.22 441 LEU A CA 1
ATOM 1812 C C . LEU A 1 237 ? 72.144 -8.852 12.359 1.00 53.85 441 LEU A C 1
ATOM 1813 O O . LEU A 1 237 ? 72.086 -7.639 12.559 1.00 54.02 441 LEU A O 1
ATOM 1818 N N . VAL A 1 238 ? 72.087 -9.386 11.145 1.00 50.70 442 VAL A N 1
ATOM 1819 C CA . VAL A 1 238 ? 71.870 -8.569 9.957 1.00 52.26 442 VAL A CA 1
ATOM 1820 C C . VAL A 1 238 ? 70.465 -8.778 9.397 1.00 54.97 442 VAL A C 1
ATOM 1821 O O . VAL A 1 238 ? 70.050 -9.909 9.117 1.00 58.52 442 VAL A O 1
ATOM 1825 N N . LEU A 1 239 ? 69.736 -7.680 9.244 1.00 58.66 443 LEU A N 1
ATOM 1826 C CA . LEU A 1 239 ? 68.387 -7.719 8.700 1.00 63.93 443 LEU A CA 1
ATOM 1827 C C . LEU A 1 239 ? 68.373 -7.252 7.255 1.00 69.11 443 LEU A C 1
ATOM 1828 O O . LEU A 1 239 ? 68.803 -6.144 6.950 1.00 64.53 443 LEU A O 1
ATOM 1833 N N . GLY A 1 240 ? 67.872 -8.093 6.362 1.00 68.90 444 GLY A N 1
ATOM 1834 C CA . GLY A 1 240 ? 67.820 -7.724 4.963 1.00 76.49 444 GLY A CA 1
ATOM 1835 C C . GLY A 1 240 ? 66.503 -8.082 4.315 1.00 83.18 444 GLY A C 1
ATOM 1836 O O . GLY A 1 240 ? 65.549 -8.473 4.990 1.00 84.72 444 GLY A O 1
ATOM 1837 N N . ARG A 1 241 ? 66.453 -7.935 2.996 1.00 85.58 445 ARG A N 1
ATOM 1838 C CA . ARG A 1 241 ? 65.310 -8.384 2.219 1.00 86.73 445 ARG A CA 1
ATOM 1839 C C . ARG A 1 241 ? 65.764 -9.447 1.231 1.00 89.43 445 ARG A C 1
ATOM 1840 O O . ARG A 1 241 ? 66.963 -9.661 1.048 1.00 90.85 445 ARG A O 1
ATOM 1848 N N . LYS A 1 242 ? 64.799 -10.104 0.596 1.00 93.07 446 LYS A N 1
ATOM 1849 C CA . LYS A 1 242 ? 65.074 -11.237 -0.280 1.00 93.66 446 LYS A CA 1
ATOM 1850 C C . LYS A 1 242 ? 65.923 -10.869 -1.495 1.00 98.90 446 LYS A C 1
ATOM 1851 O O . LYS A 1 242 ? 66.681 -11.697 -2.002 1.00 102.05 446 LYS A O 1
ATOM 1857 N N . HIS A 1 243 ? 65.800 -9.628 -1.958 1.00 102.95 447 HIS A N 1
ATOM 1858 C CA . HIS A 1 243 ? 66.409 -9.234 -3.225 1.00 109.06 447 HIS A CA 1
ATOM 1859 C C . HIS A 1 243 ? 67.928 -9.102 -3.142 1.00 114.29 447 HIS A C 1
ATOM 1860 O O . HIS A 1 243 ? 68.604 -9.010 -4.166 1.00 122.34 447 HIS A O 1
ATOM 1867 N N . MET A 1 244 ? 68.464 -9.104 -1.928 1.00 108.86 448 MET A N 1
ATOM 1868 C CA . MET A 1 244 ? 69.907 -9.024 -1.747 1.00 103.03 448 MET A CA 1
ATOM 1869 C C . MET A 1 244 ? 70.544 -10.368 -2.087 1.00 102.46 448 MET A C 1
ATOM 1870 O O . MET A 1 244 ? 71.745 -10.455 -2.333 1.00 102.59 448 MET A O 1
ATOM 1875 N N . LEU A 1 245 ? 69.721 -11.411 -2.118 1.00 99.89 449 LEU A N 1
ATOM 1876 C CA . LEU A 1 245 ? 70.182 -12.753 -2.451 1.00 102.71 449 LEU A CA 1
ATOM 1877 C C . LEU A 1 245 ? 70.214 -12.976 -3.959 1.00 104.37 449 LEU A C 1
ATOM 1878 O O . LEU A 1 245 ? 70.475 -14.086 -4.426 1.00 104.57 449 LEU A O 1
ATOM 1883 N N . ARG A 1 246 ? 69.940 -11.918 -4.715 1.00 110.25 450 ARG A N 1
ATOM 1884 C CA . ARG A 1 246 ? 69.938 -11.991 -6.171 1.00 117.04 450 ARG A CA 1
ATOM 1885 C C . ARG A 1 246 ? 70.722 -10.830 -6.776 1.00 115.42 450 ARG A C 1
ATOM 1886 O O . ARG A 1 246 ? 71.499 -11.013 -7.713 1.00 117.75 450 ARG A O 1
ATOM 1894 N N . ASP A 1 254 ? 76.642 -12.688 -4.453 1.00 121.90 458 ASP A N 1
ATOM 1895 C CA . ASP A 1 254 ? 78.091 -12.798 -4.333 1.00 123.06 458 ASP A CA 1
ATOM 1896 C C . ASP A 1 254 ? 78.539 -12.664 -2.885 1.00 110.68 458 ASP A C 1
ATOM 1897 O O . ASP A 1 254 ? 78.524 -13.630 -2.123 1.00 105.93 458 ASP A O 1
ATOM 1902 N N . GLU A 1 255 ? 78.948 -11.452 -2.523 1.00 107.80 459 GLU A N 1
ATOM 1903 C CA . GLU A 1 255 ? 79.536 -11.188 -1.216 1.00 99.32 459 GLU A CA 1
ATOM 1904 C C . GLU A 1 255 ? 78.478 -11.097 -0.130 1.00 90.25 459 GLU A C 1
ATOM 1905 O O . GLU A 1 255 ? 78.792 -10.861 1.035 1.00 82.92 459 GLU A O 1
ATOM 1911 N N . MET A 1 256 ? 77.222 -11.266 -0.522 1.00 94.35 460 MET A N 1
ATOM 1912 C CA . MET A 1 256 ? 76.149 -11.409 0.444 1.00 94.84 460 MET A CA 1
ATOM 1913 C C . MET A 1 256 ? 76.368 -12.709 1.193 1.00 91.32 460 MET A C 1
ATOM 1914 O O . MET A 1 256 ? 76.164 -12.794 2.401 1.00 91.97 460 MET A O 1
ATOM 1919 N N . GLU A 1 257 ? 76.812 -13.717 0.456 1.00 91.67 461 GLU A N 1
ATOM 1920 C CA . GLU A 1 257 ? 77.150 -15.003 1.039 1.00 89.79 461 GLU A CA 1
ATOM 1921 C C . GLU A 1 257 ? 78.327 -14.850 2.000 1.00 80.20 461 GLU A C 1
ATOM 1922 O O . GLU A 1 257 ? 78.467 -15.613 2.951 1.00 74.65 461 GLU A O 1
ATOM 1928 N N . GLU A 1 258 ? 79.156 -13.839 1.766 1.00 81.68 462 GLU A N 1
ATOM 1929 C CA . GLU A 1 258 ? 80.251 -13.542 2.678 1.00 81.07 462 GLU A CA 1
ATOM 1930 C C . GLU A 1 258 ? 79.722 -12.883 3.953 1.00 77.17 462 GLU A C 1
ATOM 1931 O O . GLU A 1 258 ? 80.313 -13.014 5.026 1.00 73.74 462 GLU A O 1
ATOM 1937 N N . VAL A 1 259 ? 78.600 -12.182 3.832 1.00 72.69 463 VAL A N 1
ATOM 1938 C CA . VAL A 1 259 ? 77.951 -11.565 4.983 1.00 67.23 463 VAL A CA 1
ATOM 1939 C C . VAL A 1 259 ? 77.193 -12.617 5.791 1.00 68.60 463 VAL A C 1
ATOM 1940 O O . VAL A 1 259 ? 77.216 -12.618 7.026 1.00 61.35 463 VAL A O 1
ATOM 1944 N N . GLN A 1 260 ? 76.527 -13.517 5.074 1.00 70.00 464 GLN A N 1
ATOM 1945 C CA . GLN A 1 260 ? 75.747 -14.583 5.687 1.00 65.82 464 GLN A CA 1
ATOM 1946 C C . GLN A 1 260 ? 76.607 -15.516 6.529 1.00 59.39 464 GLN A C 1
ATOM 1947 O O . GLN A 1 260 ? 76.113 -16.187 7.431 1.00 60.66 464 GLN A O 1
ATOM 1953 N N . LYS A 1 261 ? 77.897 -15.559 6.230 1.00 65.14 465 LYS A N 1
ATOM 1954 C CA . LYS A 1 261 ? 78.795 -16.461 6.929 1.00 62.19 465 LYS A CA 1
ATOM 1955 C C . LYS A 1 261 ? 79.431 -15.792 8.143 1.00 61.59 465 LYS A C 1
ATOM 1956 O O . LYS A 1 261 ? 79.810 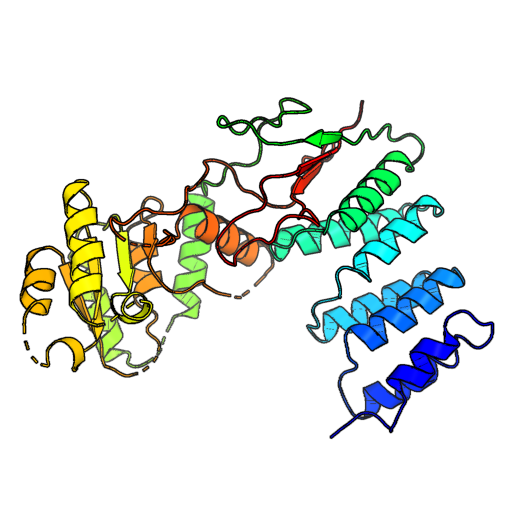-16.464 9.099 1.00 63.31 465 LYS A O 1
ATOM 1962 N N . GLN A 1 262 ? 79.515 -14.466 8.120 1.00 57.24 466 GLN A N 1
ATOM 1963 C CA . GLN A 1 262 ? 80.139 -13.726 9.215 1.00 65.52 466 GLN A CA 1
ATOM 1964 C C . GLN A 1 262 ? 79.143 -13.297 10.284 1.00 64.82 466 GLN A C 1
ATOM 1965 O O . GLN A 1 262 ? 79.531 -12.881 11.374 1.00 74.18 466 GLN A O 1
ATOM 1971 N N . ALA A 1 263 ? 77.858 -13.388 9.972 1.00 57.35 467 ALA A N 1
ATOM 1972 C CA . ALA A 1 263 ? 76.838 -12.938 10.911 1.00 53.53 467 ALA A CA 1
ATOM 1973 C C . ALA A 1 263 ? 75.551 -13.741 10.786 1.00 54.14 467 ALA A C 1
ATOM 1974 O O . ALA A 1 263 ? 75.344 -14.471 9.814 1.00 58.55 467 ALA A O 1
ATOM 1976 N N . SER A 1 264 ? 74.690 -13.617 11.785 1.00 53.35 468 SER A N 1
ATOM 1977 C CA . SER A 1 264 ? 73.368 -14.212 11.697 1.00 56.63 468 SER A CA 1
ATOM 1978 C C . SER A 1 264 ? 72.504 -13.287 10.859 1.00 63.62 468 SER A C 1
ATOM 1979 O O . SER A 1 264 ? 72.566 -12.061 11.013 1.00 60.75 468 SER A O 1
ATOM 1982 N N . CYS A 1 265 ? 71.720 -13.863 9.953 1.00 53.84 469 CYS A N 1
ATOM 1983 C CA . CYS A 1 265 ? 70.936 -13.053 9.026 1.00 53.52 469 CYS A CA 1
ATOM 1984 C C . CYS A 1 265 ? 69.476 -13.460 8.965 1.00 57.27 469 CYS A C 1
ATOM 1985 O O . CYS A 1 265 ? 69.146 -14.641 9.054 1.00 64.75 469 CYS A O 1
ATOM 1988 N N . PHE A 1 266 ? 68.609 -12.469 8.803 1.00 54.39 470 PHE A N 1
ATOM 1989 C CA . PHE A 1 266 ? 67.205 -12.715 8.525 1.00 64.80 470 PHE A CA 1
ATOM 1990 C C . PHE A 1 266 ? 66.802 -11.887 7.314 1.00 71.07 470 PHE A C 1
ATOM 1991 O O . PHE A 1 266 ? 67.024 -10.675 7.278 1.00 70.11 470 PHE A O 1
ATOM 1999 N N . PHE A 1 267 ? 66.223 -12.546 6.319 1.00 74.35 471 PHE A N 1
ATOM 2000 C CA . PHE A 1 267 ? 65.832 -11.868 5.092 1.00 74.36 471 PHE A CA 1
ATOM 2001 C C . PHE A 1 267 ? 64.317 -11.779 4.984 1.00 73.16 471 PHE A C 1
ATOM 2002 O O . PHE A 1 267 ? 63.645 -12.772 4.739 1.00 72.16 471 PHE A O 1
ATOM 2010 N N . ALA A 1 268 ? 63.786 -10.576 5.178 1.00 80.41 472 ALA A N 1
ATOM 2011 C CA . ALA A 1 268 ? 62.345 -10.369 5.142 1.00 87.31 472 ALA A CA 1
ATOM 2012 C C . ALA A 1 268 ? 61.854 -10.189 3.711 1.00 95.60 472 ALA A C 1
ATOM 2013 O O . ALA A 1 268 ? 62.642 -10.206 2.765 1.00 92.15 472 ALA A O 1
ATOM 2015 N N . ASP A 1 269 ? 60.545 -10.029 3.557 1.00 103.18 473 ASP A N 1
ATOM 2016 C CA . ASP A 1 269 ? 59.972 -9.722 2.255 1.00 109.60 473 ASP A CA 1
ATOM 2017 C C . ASP A 1 269 ? 60.357 -8.304 1.861 1.00 109.63 473 ASP A C 1
ATOM 2018 O O . ASP A 1 269 ? 60.560 -7.447 2.721 1.00 105.32 473 ASP A O 1
ATOM 2023 N N . ASP A 1 270 ? 60.450 -8.055 0.559 1.00 116.07 474 ASP A N 1
ATOM 2024 C CA . ASP A 1 270 ? 60.916 -6.768 0.054 1.00 122.91 474 ASP A CA 1
ATOM 2025 C C . ASP A 1 270 ? 59.852 -5.674 0.183 1.00 133.08 474 ASP A C 1
ATOM 2026 O O . ASP A 1 270 ? 59.960 -4.618 -0.441 1.00 139.37 474 ASP A O 1
ATOM 2031 N N . ILE A 1 271 ? 58.834 -5.929 1.002 1.00 132.26 475 ILE A N 1
ATOM 2032 C CA . ILE A 1 271 ? 57.733 -4.990 1.197 1.00 129.79 475 ILE A CA 1
ATOM 2033 C C . ILE A 1 271 ? 58.183 -3.749 1.961 1.00 129.55 475 ILE A C 1
ATOM 2034 O O . ILE A 1 271 ? 58.032 -3.670 3.181 1.00 129.97 475 ILE A O 1
ATOM 2039 N N . ASP A 1 274 ? 57.746 -1.158 5.295 1.00 130.32 478 ASP A N 1
ATOM 2040 C CA . ASP A 1 274 ? 58.873 -1.118 6.220 1.00 126.21 478 ASP A CA 1
ATOM 2041 C C . ASP A 1 274 ? 58.717 -2.180 7.307 1.00 132.49 478 ASP A C 1
ATOM 2042 O O . ASP A 1 274 ? 57.604 -2.456 7.759 1.00 138.36 478 ASP A O 1
ATOM 2047 N N . ASP A 1 275 ? 59.838 -2.764 7.724 1.00 128.79 479 ASP A N 1
ATOM 2048 C CA . ASP A 1 275 ? 59.827 -3.827 8.727 1.00 124.34 479 ASP A CA 1
ATOM 2049 C C . ASP A 1 275 ? 59.933 -3.296 10.161 1.00 114.29 479 ASP A C 1
ATOM 2050 O O . ASP A 1 275 ? 60.666 -2.343 10.427 1.00 120.68 479 ASP A O 1
ATOM 2055 N N . PRO A 1 276 ? 59.179 -3.912 11.087 1.00 96.28 480 PRO A N 1
ATOM 2056 C CA . PRO A 1 276 ? 59.273 -3.661 12.530 1.00 87.45 480 PRO A CA 1
ATOM 2057 C C . PRO A 1 276 ? 60.279 -4.592 13.216 1.00 85.99 480 PRO A C 1
ATOM 2058 O O . PRO A 1 276 ? 60.357 -4.638 14.445 1.00 80.77 480 PRO A O 1
ATOM 2062 N N . PHE A 1 277 ? 61.045 -5.325 12.418 1.00 83.35 481 PHE A N 1
ATOM 2063 C CA . PHE A 1 277 ? 61.916 -6.367 12.947 1.00 76.48 481 PHE A CA 1
ATOM 2064 C C . PHE A 1 277 ? 63.106 -5.816 13.733 1.00 64.56 481 PHE A C 1
ATOM 2065 O O . PHE A 1 277 ? 63.560 -6.435 14.693 1.00 63.21 481 PHE A O 1
ATOM 2073 N N . LEU A 1 278 ? 63.606 -4.650 13.344 1.00 63.63 482 LEU A N 1
ATOM 2074 C CA . LEU A 1 278 ? 64.775 -4.100 14.014 1.00 61.51 482 LEU A CA 1
ATOM 2075 C C . LEU A 1 278 ? 64.482 -3.740 15.470 1.00 61.73 482 LEU A C 1
ATOM 2076 O O . LEU A 1 278 ? 65.272 -4.047 16.362 1.00 56.64 482 LEU A O 1
ATOM 2081 N N . LEU A 1 279 ? 63.345 -3.092 15.706 1.00 63.22 483 LEU A N 1
ATOM 2082 C CA . LEU A 1 279 ? 62.945 -2.733 17.062 1.00 62.98 483 LEU A CA 1
ATOM 2083 C C . LEU A 1 279 ? 62.756 -3.975 17.930 1.00 59.29 483 LEU A C 1
ATOM 2084 O O . LEU A 1 279 ? 63.286 -4.056 19.038 1.00 65.73 483 LEU A O 1
ATOM 2089 N N . TYR A 1 280 ? 62.002 -4.938 17.420 1.00 60.22 484 TYR A N 1
ATOM 2090 C CA . TYR A 1 280 ? 61.760 -6.184 18.137 1.00 65.52 484 TYR A CA 1
ATOM 2091 C C . TYR A 1 280 ? 63.067 -6.888 18.503 1.00 63.65 484 TYR A C 1
ATOM 2092 O O . TYR A 1 280 ? 63.317 -7.187 19.672 1.00 59.57 484 TYR A O 1
ATOM 2101 N N . ALA A 1 281 ? 63.898 -7.136 17.494 1.00 61.28 485 ALA A N 1
ATOM 2102 C CA . ALA A 1 281 ? 65.161 -7.844 17.685 1.00 55.71 485 ALA A CA 1
ATOM 2103 C C . ALA A 1 281 ? 66.043 -7.147 18.711 1.00 50.62 485 ALA A C 1
ATOM 2104 O O . ALA A 1 281 ? 66.589 -7.783 19.609 1.00 50.69 485 ALA A O 1
ATOM 2106 N N . THR A 1 282 ? 66.172 -5.831 18.586 1.00 51.44 486 THR A N 1
ATOM 2107 C CA . THR A 1 282 ? 67.015 -5.085 19.501 1.00 48.76 486 THR A CA 1
ATOM 2108 C C . THR A 1 282 ? 66.456 -5.131 20.924 1.00 51.84 486 THR A C 1
ATOM 2109 O O . THR A 1 282 ? 67.182 -5.423 21.874 1.00 52.76 486 THR A O 1
ATOM 2113 N N . LEU A 1 283 ? 65.168 -4.848 21.073 1.00 52.03 487 LEU A N 1
ATOM 2114 C CA . LEU A 1 283 ? 64.566 -4.822 22.402 1.00 57.60 487 LEU A CA 1
ATOM 2115 C C . LEU A 1 283 ? 64.499 -6.210 23.034 1.00 53.46 487 LEU A C 1
ATOM 2116 O O . LEU A 1 283 ? 64.720 -6.355 24.235 1.00 58.25 487 LEU A O 1
ATOM 2121 N N . HIS A 1 284 ? 64.197 -7.226 22.234 1.00 53.55 488 HIS A N 1
ATOM 2122 C CA . HIS A 1 284 ? 64.145 -8.590 22.756 1.00 61.22 488 HIS A CA 1
ATOM 2123 C C . HIS A 1 284 ? 65.505 -9.023 23.291 1.00 59.92 488 HIS A C 1
ATOM 2124 O O . HIS A 1 284 ? 65.598 -9.641 24.352 1.00 63.53 488 HIS A O 1
ATOM 2131 N N . SER A 1 285 ? 66.555 -8.685 22.552 1.00 52.44 489 SER A N 1
ATOM 2132 C CA . SER A 1 285 ? 67.916 -8.986 22.969 1.00 60.63 489 SER A CA 1
ATOM 2133 C C . SER A 1 285 ? 68.232 -8.419 24.358 1.00 53.93 489 SER A C 1
ATOM 2134 O O . SER A 1 285 ? 68.856 -9.092 25.184 1.00 61.98 489 SER A O 1
ATOM 2137 N N . GLY A 1 286 ? 67.785 -7.198 24.628 1.00 56.14 490 GLY A N 1
ATOM 2138 C CA . GLY A 1 286 ? 67.948 -6.640 25.956 1.00 54.29 490 GLY A CA 1
ATOM 2139 C C . GLY A 1 286 ? 68.556 -5.251 25.986 1.00 54.16 490 GLY A C 1
ATOM 2140 O O . GLY A 1 286 ? 68.914 -4.691 24.948 1.00 51.88 490 GLY A O 1
ATOM 2141 N N . ASN A 1 287 ? 68.681 -4.707 27.192 1.00 60.54 491 ASN A N 1
ATOM 2142 C CA . ASN A 1 287 ? 69.107 -3.319 27.391 1.00 63.78 491 ASN A CA 1
ATOM 2143 C C . ASN A 1 287 ? 70.536 -3.071 26.908 1.00 61.25 491 ASN A C 1
ATOM 2144 O O . ASN A 1 287 ? 70.911 -1.941 26.646 1.00 56.58 491 ASN A O 1
ATOM 2149 N N . HIS A 1 288 ? 71.323 -4.133 26.762 1.00 54.00 492 HIS A N 1
ATOM 2150 C CA . HIS A 1 288 ? 72.711 -4.005 26.319 1.00 52.03 492 HIS A CA 1
ATOM 2151 C C . HIS A 1 288 ? 72.845 -3.900 24.802 1.00 55.28 492 HIS A C 1
ATOM 2152 O O . HIS A 1 288 ? 73.914 -3.557 24.291 1.00 58.58 492 HIS A O 1
ATOM 2159 N N . CYS A 1 289 ? 71.771 -4.205 24.080 1.00 57.96 493 CYS A N 1
ATOM 2160 C CA . CYS A 1 289 ? 71.864 -4.359 22.628 1.00 57.87 493 CYS A CA 1
ATOM 2161 C C . CYS A 1 289 ? 71.701 -3.032 21.891 1.00 55.44 493 CYS A C 1
ATOM 2162 O O . CYS A 1 289 ? 70.821 -2.233 22.208 1.00 52.16 493 CYS A O 1
ATOM 2165 N N . ARG A 1 290 ? 72.559 -2.817 20.899 1.00 53.57 494 ARG A N 1
ATOM 2166 C CA . ARG A 1 290 ? 72.568 -1.587 20.121 1.00 49.84 494 ARG A CA 1
ATOM 2167 C C . ARG A 1 290 ? 72.138 -1.871 18.694 1.00 55.86 494 ARG A C 1
ATOM 2168 O O . ARG A 1 290 ? 71.956 -3.032 18.320 1.00 48.36 494 ARG A O 1
ATOM 2176 N N . PHE A 1 291 ? 71.974 -0.825 17.891 1.00 44.48 495 PHE A N 1
ATOM 2177 C CA . PHE A 1 291 ? 71.493 -1.024 16.526 1.00 46.03 495 PHE A CA 1
ATOM 2178 C C . PHE A 1 291 ? 72.001 0.002 15.519 1.00 58.43 495 PHE A C 1
ATOM 2179 O O . PHE A 1 291 ? 72.439 1.105 15.880 1.00 57.06 495 PHE A O 1
ATOM 2187 N N . ILE A 1 292 ? 71.916 -0.374 14.246 1.00 52.81 496 ILE A N 1
ATOM 2188 C CA . ILE A 1 292 ? 72.335 0.478 13.140 1.00 55.13 496 ILE A CA 1
ATOM 2189 C C . ILE A 1 292 ? 71.232 0.591 12.087 1.00 57.54 496 ILE A C 1
ATOM 2190 O O . ILE A 1 292 ? 70.747 -0.418 11.569 1.00 53.87 496 ILE A O 1
ATOM 2195 N N . THR A 1 293 ? 70.830 1.825 11.785 1.00 55.86 497 THR A N 1
ATOM 2196 C CA . THR A 1 293 ? 69.827 2.083 10.755 1.00 57.28 497 THR A CA 1
ATOM 2197 C C . THR A 1 293 ? 69.737 3.580 10.477 1.00 63.55 497 THR A C 1
ATOM 2198 O O . THR A 1 293 ? 70.614 4.341 10.881 1.00 65.62 497 THR A O 1
ATOM 2202 N N . ARG A 1 294 ? 68.683 3.984 9.772 1.00 72.52 498 ARG A N 1
ATOM 2203 C CA . ARG A 1 294 ? 68.352 5.397 9.569 1.00 78.61 498 ARG A CA 1
ATOM 2204 C C . ARG A 1 294 ? 67.975 6.060 10.896 1.00 83.59 498 ARG A C 1
ATOM 2205 O O . ARG A 1 294 ? 67.573 5.375 11.830 1.00 85.03 498 ARG A O 1
ATOM 2213 N N . ASP A 1 295 ? 68.087 7.384 10.990 1.00 96.28 499 ASP A N 1
ATOM 2214 C CA . ASP A 1 295 ? 67.720 8.058 12.238 1.00 98.52 499 ASP A CA 1
ATOM 2215 C C . ASP A 1 295 ? 66.223 7.874 12.499 1.00 101.71 499 ASP A C 1
ATOM 2216 O O . ASP A 1 295 ? 65.406 7.966 11.583 1.00 103.11 499 ASP A O 1
ATOM 2221 N N . LEU A 1 296 ? 65.875 7.600 13.753 1.00 105.60 500 LEU A N 1
ATOM 2222 C CA . LEU A 1 296 ? 64.566 7.040 14.086 1.00 108.55 500 LEU A CA 1
ATOM 2223 C C . LEU A 1 296 ? 63.574 8.045 14.670 1.00 119.37 500 LEU A C 1
ATOM 2224 O O . LEU A 1 296 ? 63.968 9.029 15.298 1.00 122.37 500 LEU A O 1
ATOM 2229 N N . MET A 1 297 ? 62.286 7.775 14.456 1.00 124.18 501 MET A N 1
ATOM 2230 C CA . MET A 1 297 ? 61.198 8.566 15.030 1.00 124.84 501 MET A CA 1
ATOM 2231 C C . MET A 1 297 ? 59.846 7.899 14.774 1.00 123.80 501 MET A C 1
ATOM 2232 O O . MET A 1 297 ? 59.622 6.748 15.155 1.00 121.41 501 MET A O 1
ATOM 2237 N N . ASP A 1 306 ? 51.936 9.006 25.106 1.00 85.37 510 ASP A N 1
ATOM 2238 C CA . ASP A 1 306 ? 52.161 9.689 26.372 1.00 86.01 510 ASP A CA 1
ATOM 2239 C C . ASP A 1 306 ? 53.580 10.233 26.448 1.00 78.79 510 ASP A C 1
ATOM 2240 O O . ASP A 1 306 ? 54.474 9.753 25.755 1.00 80.07 510 ASP A O 1
ATOM 2245 N N . ALA A 1 307 ? 53.782 11.224 27.309 1.00 72.32 511 ALA A N 1
ATOM 2246 C CA . ALA A 1 307 ? 55.061 11.914 27.395 1.00 63.56 511 ALA A CA 1
ATOM 2247 C C . ALA A 1 307 ? 56.163 11.052 28.010 1.00 63.76 511 ALA A C 1
ATOM 2248 O O . ALA A 1 307 ? 57.301 11.068 27.540 1.00 63.89 511 ALA A O 1
ATOM 2250 N N . LYS A 1 308 ? 55.831 10.311 29.062 1.00 71.39 512 LYS A N 1
ATOM 2251 C CA . LYS A 1 308 ? 56.833 9.517 29.769 1.00 75.13 512 LYS A CA 1
ATOM 2252 C C . LYS A 1 308 ? 57.451 8.441 28.874 1.00 72.79 512 LYS A C 1
ATOM 2253 O O . LYS A 1 308 ? 58.668 8.255 28.862 1.00 62.63 512 LYS A O 1
ATOM 2259 N N . THR A 1 309 ? 56.608 7.742 28.123 1.00 75.23 513 THR A N 1
ATOM 2260 C CA . THR A 1 309 ? 57.071 6.703 27.209 1.00 70.67 513 THR A CA 1
ATOM 2261 C C . THR A 1 309 ? 57.923 7.294 26.098 1.00 62.89 513 THR A C 1
ATOM 2262 O O . THR A 1 309 ? 58.933 6.711 25.684 1.00 59.96 513 THR A O 1
ATOM 2266 N N . GLN A 1 310 ? 57.521 8.466 25.626 1.00 57.25 514 GLN A N 1
ATOM 2267 C CA . GLN A 1 310 ? 58.264 9.141 24.578 1.00 61.02 514 GLN A CA 1
ATOM 2268 C C . GLN A 1 310 ? 59.649 9.535 25.097 1.00 57.17 514 GLN A C 1
ATOM 2269 O O . GLN A 1 310 ? 60.644 9.365 24.389 1.00 51.55 514 GLN A O 1
ATOM 2275 N N . ARG A 1 311 ? 59.711 10.026 26.338 1.00 62.17 515 ARG A N 1
ATOM 2276 C CA . ARG A 1 311 ? 60.990 10.331 26.990 1.00 56.75 515 ARG A CA 1
ATOM 2277 C C . ARG A 1 311 ? 61.916 9.121 27.018 1.00 51.27 515 ARG A C 1
ATOM 2278 O O . ARG A 1 311 ? 63.097 9.231 26.708 1.00 52.95 515 ARG A O 1
ATOM 2286 N N . LEU A 1 312 ? 61.380 7.976 27.425 1.00 54.69 516 LEU A N 1
ATOM 2287 C CA . LEU A 1 312 ? 62.177 6.753 27.494 1.00 50.67 516 LEU A CA 1
ATOM 2288 C C . LEU A 1 312 ? 62.684 6.375 26.109 1.00 48.34 516 LEU A C 1
ATOM 2289 O O . LEU A 1 312 ? 63.829 5.948 25.955 1.00 47.83 516 LEU A O 1
ATOM 2294 N N . PHE A 1 313 ? 61.841 6.555 25.099 1.00 49.98 517 PHE A N 1
ATOM 2295 C CA . PHE A 1 313 ? 62.223 6.186 23.741 1.00 51.23 517 PHE A CA 1
ATOM 2296 C C . PHE A 1 313 ? 63.383 7.043 23.264 1.00 51.30 517 PHE A C 1
ATOM 2297 O O . PHE A 1 313 ? 64.319 6.539 22.654 1.00 42.95 517 PHE A O 1
ATOM 2305 N N . PHE A 1 314 ? 63.329 8.344 23.548 1.00 49.47 518 PHE A N 1
ATOM 2306 C CA . PHE A 1 314 ? 64.415 9.238 23.170 1.00 41.17 518 PHE A CA 1
ATOM 2307 C C . PHE A 1 314 ? 65.692 8.873 23.903 1.00 40.42 518 PHE A C 1
ATOM 2308 O O . PHE A 1 314 ? 66.780 8.870 23.324 1.00 43.72 518 PHE A O 1
ATOM 2316 N N . LYS A 1 315 ? 65.566 8.579 25.192 1.00 43.50 519 LYS A N 1
ATOM 2317 C CA . LYS A 1 315 ? 66.722 8.205 25.995 1.00 40.75 519 LYS A CA 1
ATOM 2318 C C . LYS A 1 315 ? 67.337 6.901 25.491 1.00 46.44 519 LYS A C 1
ATOM 2319 O O . LYS A 1 315 ? 68.560 6.761 25.396 1.00 44.38 519 LYS A O 1
ATOM 2325 N N . TRP A 1 316 ? 66.472 5.946 25.182 1.00 46.76 520 TRP A N 1
ATOM 2326 C CA . TRP A 1 316 ? 66.929 4.641 24.703 1.00 42.20 520 TRP A CA 1
ATOM 2327 C C . TRP A 1 316 ? 67.622 4.788 23.351 1.00 42.83 520 TRP A C 1
ATOM 2328 O O . TRP A 1 316 ? 68.706 4.249 23.148 1.00 48.51 520 TRP A O 1
ATOM 2339 N N . GLN A 1 317 ? 67.001 5.543 22.445 1.00 48.91 521 GLN A N 1
ATOM 2340 C CA . GLN A 1 317 ? 67.581 5.800 21.129 1.00 45.72 521 GLN A CA 1
ATOM 2341 C C . GLN A 1 317 ? 68.960 6.447 21.236 1.00 49.94 521 GLN A C 1
ATOM 2342 O O . GLN A 1 317 ? 69.903 6.041 20.554 1.00 45.92 521 GLN A O 1
ATOM 2348 N N . GLN A 1 318 ? 69.082 7.453 22.099 1.00 52.00 522 GLN A N 1
ATOM 2349 C CA . GLN A 1 318 ? 70.341 8.173 22.231 1.00 47.39 522 GLN A CA 1
ATOM 2350 C C . GLN A 1 318 ? 71.454 7.237 22.716 1.00 46.10 522 GLN A C 1
ATOM 2351 O O . GLN A 1 318 ? 72.592 7.311 22.252 1.00 46.40 522 GLN A O 1
ATOM 2357 N N . GLY A 1 319 ? 71.118 6.333 23.628 1.00 47.53 523 GLY A N 1
ATOM 2358 C CA . GLY A 1 319 ? 72.103 5.429 24.191 1.00 46.43 523 GLY A CA 1
ATOM 2359 C C . GLY A 1 319 ? 72.330 4.115 23.446 1.00 47.26 523 GLY A C 1
ATOM 2360 O O . GLY A 1 319 ? 73.259 3.376 23.772 1.00 50.05 523 GLY A O 1
ATOM 2361 N N . HIS A 1 320 ? 71.510 3.829 22.438 1.00 47.21 524 HIS A N 1
ATOM 2362 C CA . HIS A 1 320 ? 71.573 2.524 21.782 1.00 50.81 524 HIS A CA 1
ATOM 2363 C C . HIS A 1 320 ? 71.774 2.578 20.263 1.00 56.77 524 HIS A C 1
ATOM 2364 O O . HIS A 1 320 ? 72.166 1.583 19.657 1.00 51.50 524 HIS A O 1
ATOM 2371 N N . GLN A 1 321 ? 71.517 3.721 19.635 1.00 50.04 525 GLN A N 1
ATOM 2372 C CA . GLN A 1 321 ? 71.742 3.808 18.194 1.00 49.52 525 GLN A CA 1
ATOM 2373 C C . GLN A 1 321 ? 73.214 4.037 17.879 1.00 57.89 525 GLN A C 1
ATOM 2374 O O . GLN A 1 321 ? 73.829 4.985 18.376 1.00 55.40 525 GLN A O 1
ATOM 2380 N N . LEU A 1 322 ? 73.775 3.152 17.058 1.00 50.30 526 LEU A N 1
ATOM 2381 C CA . LEU A 1 322 ? 75.145 3.287 16.582 1.00 51.83 526 LEU A CA 1
ATOM 2382 C C . LEU A 1 322 ? 75.151 4.006 15.244 1.00 58.88 526 LEU A C 1
ATOM 2383 O O . LEU A 1 322 ? 74.712 3.454 14.237 1.00 54.30 526 LEU A O 1
ATOM 2388 N N . ALA A 1 323 ? 75.638 5.243 15.242 1.00 55.70 527 ALA A N 1
ATOM 2389 C CA . ALA A 1 323 ? 75.657 6.060 14.037 1.00 48.21 527 ALA A CA 1
ATOM 2390 C C . ALA A 1 323 ? 76.986 5.941 13.305 1.00 56.15 527 ALA A C 1
ATOM 2391 O O . ALA A 1 323 ? 78.044 6.143 13.897 1.00 64.05 527 ALA A O 1
ATOM 2393 N N . ILE A 1 324 ? 76.928 5.628 12.015 1.00 56.13 528 ILE A N 1
ATOM 2394 C CA . ILE A 1 324 ? 78.131 5.530 11.198 1.00 67.17 528 ILE A CA 1
ATOM 2395 C C . ILE A 1 324 ? 78.579 6.909 10.740 1.00 74.92 528 ILE A C 1
ATOM 2396 O O . ILE A 1 324 ? 77.801 7.637 10.126 1.00 70.39 528 ILE A O 1
ATOM 2401 N N . VAL A 1 325 ? 79.830 7.261 11.025 1.00 84.48 529 VAL A N 1
ATOM 2402 C CA . VAL A 1 325 ? 80.370 8.541 10.578 1.00 97.73 529 VAL A CA 1
ATOM 2403 C C . VAL A 1 325 ? 81.463 8.342 9.518 1.00 110.40 529 VAL A C 1
ATOM 2404 O O . VAL A 1 325 ? 82.399 7.560 9.702 1.00 111.28 529 VAL A O 1
ATOM 2408 N N . ASN A 1 326 ? 81.319 9.043 8.397 1.00 121.47 530 ASN A N 1
ATOM 2409 C CA . ASN A 1 326 ? 82.236 8.900 7.269 1.00 129.44 530 ASN A CA 1
ATOM 2410 C C . ASN A 1 326 ? 83.370 9.920 7.326 1.00 126.76 530 ASN A C 1
ATOM 2411 O O . ASN A 1 326 ? 83.375 10.901 6.582 1.00 125.01 530 ASN A O 1
ATOM 2416 N N . SER A 1 331 ? 87.811 6.022 5.358 1.00 108.34 535 SER A N 1
ATOM 2417 C CA . SER A 1 331 ? 87.266 4.872 4.645 1.00 116.56 535 SER A CA 1
ATOM 2418 C C . SER A 1 331 ? 87.308 3.624 5.524 1.00 126.53 535 SER A C 1
ATOM 2419 O O . SER A 1 331 ? 86.647 2.624 5.236 1.00 127.81 535 SER A O 1
ATOM 2422 N N . LYS A 1 332 ? 88.098 3.688 6.591 1.00 132.87 536 LYS A N 1
ATOM 2423 C CA . LYS A 1 332 ? 88.027 2.695 7.656 1.00 131.90 536 LYS A CA 1
ATOM 2424 C C . LYS A 1 332 ? 86.978 3.173 8.655 1.00 128.58 536 LYS A C 1
ATOM 2425 O O . LYS A 1 332 ? 87.092 4.267 9.211 1.00 131.60 536 LYS A O 1
ATOM 2431 N N . LEU A 1 333 ? 85.954 2.356 8.877 1.00 117.72 537 LEU A N 1
ATOM 2432 C CA . LEU A 1 333 ? 84.728 2.833 9.518 1.00 108.83 537 LEU A CA 1
ATOM 2433 C C . LEU A 1 333 ? 84.843 3.128 11.014 1.00 97.55 537 LEU A C 1
ATOM 2434 O O . LEU A 1 333 ? 85.524 2.423 11.760 1.00 97.72 537 LEU A O 1
ATOM 2439 N N . THR A 1 334 ? 84.154 4.188 11.432 1.00 87.09 538 THR A N 1
ATOM 2440 C CA . THR A 1 334 ? 84.122 4.619 12.827 1.00 82.05 538 THR A CA 1
ATOM 2441 C C . THR A 1 334 ? 82.698 4.987 13.237 1.00 74.50 538 THR A C 1
ATOM 2442 O O . THR A 1 334 ? 81.901 5.431 12.408 1.00 66.87 538 THR A O 1
ATOM 2446 N N . PHE A 1 335 ? 82.375 4.801 14.512 1.00 77.44 539 PHE A N 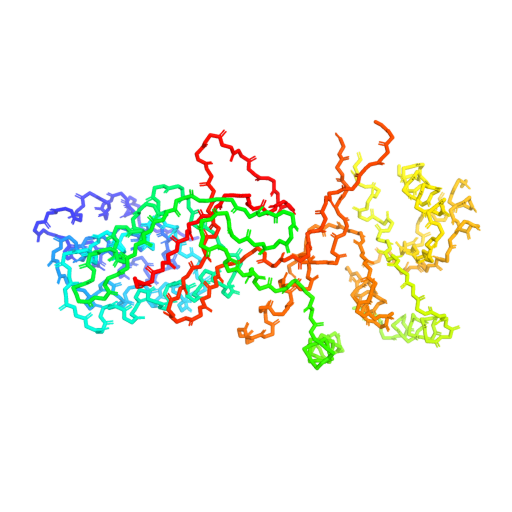1
ATOM 2447 C CA . PHE A 1 335 ? 81.039 5.128 15.000 1.00 70.43 539 PHE A CA 1
ATOM 2448 C C . PHE A 1 335 ? 81.060 6.390 15.842 1.00 70.56 539 PHE A C 1
ATOM 2449 O O . PHE A 1 335 ? 82.073 6.742 16.437 1.00 70.38 539 PHE A O 1
ATOM 2457 N N . GLN A 1 336 ? 79.918 7.059 15.887 1.00 70.51 540 GLN A N 1
ATOM 2458 C CA . GLN A 1 336 ? 79.716 8.189 16.769 1.00 72.24 540 GLN A CA 1
ATOM 2459 C C . GLN A 1 336 ? 79.771 7.738 18.227 1.00 69.46 540 GLN A C 1
ATOM 2460 O O . GLN A 1 336 ? 79.175 6.722 18.586 1.00 69.15 540 GLN A O 1
ATOM 2466 N N . ARG A 1 337 ? 80.486 8.493 19.056 1.00 67.61 541 ARG A N 1
ATOM 2467 C CA . ARG A 1 337 ? 80.589 8.205 20.485 1.00 69.22 541 ARG A CA 1
ATOM 2468 C C . ARG A 1 337 ? 79.208 8.169 21.145 1.00 65.05 541 ARG A C 1
ATOM 2469 O O . ARG A 1 337 ? 78.334 8.968 20.809 1.00 57.40 541 ARG A O 1
ATOM 2477 N N . ILE A 1 338 ? 79.014 7.237 22.072 1.00 58.85 542 ILE A N 1
ATOM 2478 C CA . ILE A 1 338 ? 77.802 7.205 22.883 1.00 61.23 542 ILE A CA 1
ATOM 2479 C C . ILE A 1 338 ? 78.188 7.468 24.333 1.00 62.57 542 ILE A C 1
ATOM 2480 O O . ILE A 1 338 ? 78.904 6.685 24.945 1.00 60.76 542 ILE A O 1
ATOM 2485 N N . LEU A 1 339 ? 77.731 8.588 24.878 1.00 52.50 543 LEU A N 1
ATOM 2486 C CA . LEU A 1 339 ? 78.152 8.986 26.219 1.00 45.87 543 LEU A CA 1
ATOM 2487 C C . LEU A 1 339 ? 77.414 8.170 27.276 1.00 50.84 543 LEU A C 1
ATOM 2488 O O . LEU A 1 339 ? 76.458 7.458 26.963 1.00 54.25 543 L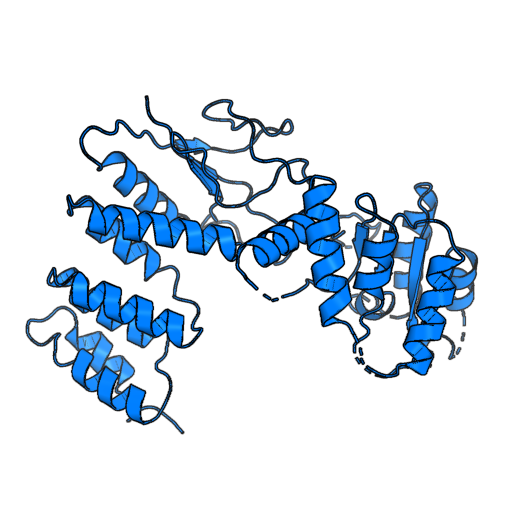EU A O 1
ATOM 2493 N N . SER A 1 340 ? 77.858 8.280 28.522 1.00 51.48 544 SER A N 1
ATOM 2494 C CA . SER A 1 340 ? 77.231 7.569 29.634 1.00 54.37 544 SER A CA 1
ATOM 2495 C C . SER A 1 340 ? 76.095 8.383 30.248 1.00 52.59 544 SER A C 1
ATOM 2496 O O . SER A 1 340 ? 75.396 7.913 31.146 1.00 50.80 544 SER A O 1
ATOM 2499 N N . TYR A 1 341 ? 75.933 9.614 29.783 1.00 54.02 545 TYR A N 1
ATOM 2500 C CA . TYR A 1 341 ? 74.928 10.506 30.357 1.00 47.68 545 TYR A CA 1
ATOM 2501 C C . TYR A 1 341 ? 73.940 10.978 29.303 1.00 47.74 545 TYR A C 1
ATOM 2502 O O . TYR A 1 341 ? 74.263 11.031 28.114 1.00 45.04 545 TYR A O 1
ATOM 2511 N N . ASP A 1 342 ? 72.736 11.337 29.747 1.00 43.06 546 ASP A N 1
ATOM 2512 C CA . ASP A 1 342 ? 71.654 11.689 28.845 1.00 40.47 546 ASP A CA 1
ATOM 2513 C C . ASP A 1 342 ? 71.730 13.180 28.531 1.00 41.55 546 ASP A C 1
ATOM 2514 O O . ASP A 1 342 ? 71.625 14.013 29.434 1.00 41.59 546 ASP A O 1
ATOM 2519 N N . THR A 1 343 ? 71.951 13.509 27.259 1.00 38.62 547 THR A N 1
ATOM 2520 C CA . THR A 1 343 ? 71.969 14.892 26.817 1.00 37.98 547 THR A CA 1
ATOM 2521 C C . THR A 1 343 ? 70.530 15.315 26.499 1.00 43.13 547 THR A C 1
ATOM 2522 O O . THR A 1 343 ? 69.984 14.997 25.437 1.00 38.63 547 THR A O 1
ATOM 2526 N N . VAL A 1 344 ? 69.924 16.011 27.452 1.00 37.02 548 VAL A N 1
ATOM 2527 C CA . VAL A 1 344 ? 68.503 16.387 27.390 1.00 36.73 548 VAL A CA 1
ATOM 2528 C C . VAL A 1 344 ? 68.252 17.457 28.440 1.00 36.53 548 VAL A C 1
ATOM 2529 O O . VAL A 1 344 ? 68.932 17.490 29.460 1.00 37.55 548 VAL A O 1
ATOM 2533 N N . VAL A 1 345 ? 67.295 18.345 28.188 1.00 37.31 549 VAL A N 1
ATOM 2534 C CA . VAL A 1 345 ? 66.883 19.313 29.191 1.00 36.06 549 VAL A CA 1
ATOM 2535 C C . VAL A 1 345 ? 66.480 18.546 30.441 1.00 36.99 549 VAL A C 1
ATOM 2536 O O . VAL A 1 345 ? 65.747 17.556 30.350 1.00 37.75 549 VAL A O 1
ATOM 2540 N N . GLN A 1 346 ? 66.974 18.960 31.598 1.00 37.28 550 GLN A N 1
ATOM 2541 C CA . GLN A 1 346 ? 66.747 18.201 32.822 1.00 38.69 550 GLN A CA 1
ATOM 2542 C C . GLN A 1 346 ? 66.828 19.081 34.064 1.00 39.15 550 GLN A C 1
ATOM 2543 O O . GLN A 1 346 ? 67.436 20.159 34.030 1.00 38.29 550 GLN A O 1
ATOM 2549 N N . THR A 1 347 ? 66.223 18.627 35.161 1.00 40.76 551 THR A N 1
ATOM 2550 C CA . THR A 1 347 ? 66.173 19.416 36.396 1.00 41.58 551 THR A CA 1
ATOM 2551 C C . THR A 1 347 ? 66.257 18.561 37.655 1.00 45.42 551 THR A C 1
ATOM 2552 O O . THR A 1 347 ? 65.960 17.374 37.629 1.00 48.43 551 THR A O 1
ATOM 2556 N N . THR A 1 348 ? 66.668 19.187 38.754 1.00 54.77 552 THR A N 1
ATOM 2557 C CA . THR A 1 348 ? 66.582 18.581 40.077 1.00 55.12 552 THR A CA 1
ATOM 2558 C C . THR A 1 348 ? 65.807 19.513 41.006 1.00 58.85 552 THR A C 1
ATOM 2559 O O . THR A 1 348 ? 65.898 19.402 42.229 1.00 65.34 552 THR A O 1
ATOM 2563 N N . GLY A 1 349 ? 65.064 20.449 40.420 1.00 51.60 553 GLY A N 1
ATOM 2564 C CA . GLY A 1 349 ? 64.347 21.450 41.193 1.00 53.62 553 GLY A CA 1
ATOM 2565 C C . GLY A 1 349 ? 65.251 22.615 41.553 1.00 56.47 553 GLY A C 1
ATOM 2566 O O . GLY A 1 349 ? 64.987 23.764 41.181 1.00 62.56 553 GLY A O 1
ATOM 2567 N N . ASP A 1 350 ? 66.329 22.311 42.272 1.00 61.93 554 ASP A N 1
ATOM 2568 C CA . ASP A 1 350 ? 67.310 23.313 42.680 1.00 64.49 554 ASP A CA 1
ATOM 2569 C C . ASP A 1 350 ? 68.384 23.525 41.617 1.00 56.92 554 ASP A C 1
ATOM 2570 O O . ASP A 1 350 ? 69.286 24.346 41.790 1.00 53.88 554 ASP A O 1
ATOM 2575 N N . SER A 1 351 ? 68.296 22.778 40.522 1.00 50.26 555 SER A N 1
ATOM 2576 C CA . SER A 1 351 ? 69.179 23.011 39.384 1.00 50.61 555 SER A CA 1
ATOM 2577 C C . SER A 1 351 ? 68.503 22.648 38.070 1.00 40.97 555 SER A C 1
ATOM 2578 O O . SER A 1 351 ? 67.579 21.836 38.045 1.00 46.26 555 SER A O 1
ATOM 2581 N N . TRP A 1 352 ? 68.973 23.262 36.987 1.00 41.16 556 TRP A N 1
ATOM 2582 C CA . TRP A 1 352 ? 68.600 22.868 35.629 1.00 39.66 556 TRP A CA 1
ATOM 2583 C C . TRP A 1 352 ? 69.868 22.659 34.822 1.00 41.54 556 TRP A C 1
ATOM 2584 O O . TRP A 1 352 ? 70.864 23.352 35.032 1.00 45.33 556 TRP A O 1
ATOM 2595 N N . HIS A 1 353 ? 69.851 21.699 33.908 1.00 38.25 557 HIS A N 1
ATOM 2596 C CA . HIS A 1 353 ? 70.917 21.627 32.924 1.00 38.37 557 HIS A CA 1
ATOM 2597 C C . HIS A 1 353 ? 70.292 21.521 31.544 1.00 38.30 557 HIS A C 1
ATOM 2598 O O . HIS A 1 353 ? 69.484 20.636 31.271 1.00 39.36 557 HIS A O 1
ATOM 2605 N N . ILE A 1 354 ? 70.670 22.454 30.685 1.00 35.70 558 ILE A N 1
ATOM 2606 C 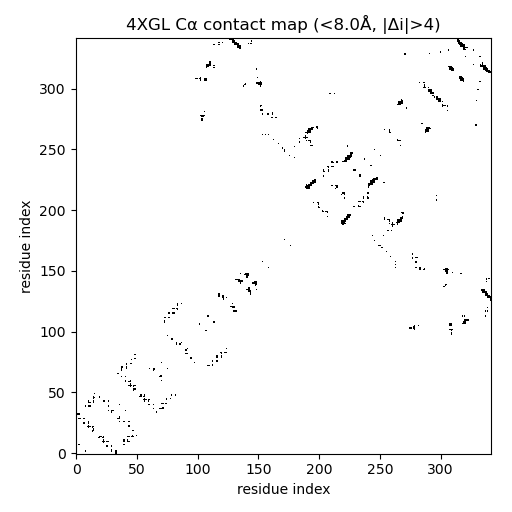CA . ILE A 1 354 ? 69.998 22.660 29.423 1.00 35.07 558 ILE A CA 1
ATOM 2607 C C . ILE A 1 354 ? 71.009 22.663 28.284 1.00 38.84 558 ILE A C 1
ATOM 2608 O O . ILE A 1 354 ? 71.740 23.637 28.099 1.00 39.00 558 ILE A O 1
ATOM 2613 N N . PRO A 1 355 ? 71.059 21.575 27.507 1.00 37.20 559 PRO A N 1
ATOM 2614 C CA . PRO A 1 355 ? 71.919 21.588 26.326 1.00 36.34 559 PRO A CA 1
ATOM 2615 C C . PRO A 1 355 ? 71.447 22.627 25.338 1.00 38.00 559 PRO A C 1
ATOM 2616 O O . PRO A 1 355 ? 70.233 22.859 25.224 1.00 38.89 559 PRO A O 1
ATOM 2620 N N . TYR A 1 356 ? 72.372 23.284 24.647 1.00 37.16 560 TYR A N 1
ATOM 2621 C CA . TYR A 1 356 ? 71.976 24.275 23.654 1.00 37.59 560 TYR A CA 1
ATOM 2622 C C . TYR A 1 356 ? 72.878 24.185 22.440 1.00 39.19 560 TYR A C 1
ATOM 2623 O O . TYR A 1 356 ? 74.017 23.700 22.528 1.00 39.99 560 TYR A O 1
ATOM 2632 N N . ASP A 1 357 ? 72.370 24.646 21.304 1.00 40.04 561 ASP A N 1
ATOM 2633 C CA . ASP A 1 357 ? 73.142 24.734 20.069 1.00 49.79 561 ASP A CA 1
ATOM 2634 C C . ASP A 1 357 ? 73.876 26.069 19.908 1.00 43.78 561 ASP A C 1
ATOM 2635 O O . ASP A 1 357 ? 73.361 27.124 20.259 1.00 42.84 561 ASP A O 1
ATOM 2640 N N . GLU A 1 358 ? 75.095 26.005 19.373 1.00 48.61 562 GLU A N 1
ATOM 2641 C CA . GLU A 1 358 ? 75.893 27.203 19.134 1.00 48.55 562 GLU A CA 1
ATOM 2642 C C . GLU A 1 358 ? 75.661 27.735 17.728 1.00 51.81 562 GLU A C 1
ATOM 2643 O O . GLU A 1 358 ? 75.534 26.958 16.784 1.00 54.20 562 GLU A O 1
ATOM 2649 N N . ASP A 1 359 ? 75.626 29.058 17.595 1.00 53.91 563 ASP A N 1
ATOM 2650 C CA . ASP A 1 359 ? 75.490 29.696 16.290 1.00 65.16 563 ASP A CA 1
ATOM 2651 C C . ASP A 1 359 ? 76.560 29.217 15.299 1.00 75.95 563 ASP A C 1
ATOM 2652 O O . ASP A 1 359 ? 76.251 28.867 14.159 1.00 79.50 563 ASP A O 1
ATOM 2657 N N . LEU A 1 360 ? 77.812 29.183 15.747 1.00 82.71 564 LEU A N 1
ATOM 2658 C CA . LEU A 1 360 ? 78.944 28.919 14.858 1.00 93.94 564 LEU A CA 1
ATOM 2659 C C . LEU A 1 360 ? 79.149 27.441 14.525 1.00 96.21 564 LEU A C 1
ATOM 2660 O O . LEU A 1 360 ? 80.089 27.091 13.810 1.00 102.59 564 LEU A O 1
ATOM 2665 N N . VAL A 1 361 ? 78.278 26.576 15.038 1.00 87.79 565 VAL A N 1
ATOM 2666 C CA . VAL A 1 361 ? 78.463 25.138 14.889 1.00 79.40 565 VAL A CA 1
ATOM 2667 C C . VAL A 1 361 ? 77.198 24.418 14.424 1.00 76.78 565 VAL A C 1
ATOM 2668 O O . VAL A 1 361 ? 76.221 24.314 15.169 1.00 73.16 565 VAL A O 1
ATOM 2672 N N . GLU A 1 362 ? 77.224 23.905 13.198 1.00 78.68 566 GLU A N 1
ATOM 2673 C CA . GLU A 1 362 ? 76.087 23.166 12.670 1.00 81.41 566 GLU A CA 1
ATOM 2674 C C . GLU A 1 362 ? 76.154 21.710 13.099 1.00 77.45 566 GLU A C 1
ATOM 2675 O O . GLU A 1 362 ? 77.160 21.032 12.896 1.00 83.30 566 GLU A O 1
ATOM 2681 N N . ARG A 1 363 ? 75.064 21.237 13.689 1.00 70.53 567 ARG A N 1
ATOM 2682 C CA . ARG A 1 363 ? 75.010 19.908 14.279 1.00 65.80 567 ARG A CA 1
ATOM 2683 C C . ARG A 1 363 ? 74.182 18.956 13.418 1.00 72.43 567 ARG A C 1
ATOM 2684 O O . ARG A 1 363 ? 73.106 19.314 12.939 1.00 79.05 567 ARG A O 1
ATOM 2692 N N . CYS A 1 364 ? 74.693 17.747 13.213 0.84 72.90 568 CYS A N 1
ATOM 2693 C CA . CYS A 1 364 ? 74.009 16.750 12.397 0.84 78.43 568 CYS A CA 1
ATOM 2694 C C . CYS A 1 364 ? 72.861 16.085 13.146 0.84 88.11 568 CYS A C 1
ATOM 2695 O O . CYS A 1 364 ? 72.719 16.242 14.359 0.84 86.11 568 CYS A O 1
ATOM 2698 N N . SER A 1 365 ? 72.052 15.336 12.404 1.00 98.81 569 SER A N 1
ATOM 2699 C CA . SER A 1 365 ? 70.855 14.698 12.935 1.00 106.89 569 SER A CA 1
ATOM 2700 C C . SER A 1 365 ? 71.123 13.840 14.166 1.00 90.06 569 SER A C 1
ATOM 2701 O O . SER A 1 365 ? 70.408 13.932 15.164 1.00 91.60 569 SER A O 1
ATOM 2704 N N . CYS A 1 366 ? 72.162 13.015 14.096 0.72 69.86 570 CYS A N 1
ATOM 2705 C CA . CYS A 1 366 ? 72.391 12.007 15.123 0.72 55.43 570 CYS A CA 1
ATOM 2706 C C . CYS A 1 366 ? 73.342 12.426 16.236 0.72 55.36 570 CYS A C 1
ATOM 2707 O O . CYS A 1 366 ? 73.545 11.667 17.181 0.72 51.16 570 CYS A O 1
ATOM 2710 N N . GLU A 1 367 ? 73.926 13.619 16.149 1.00 59.28 571 GLU A N 1
ATOM 2711 C CA . GLU A 1 367 ? 74.823 14.048 17.219 1.00 60.17 571 GLU A CA 1
ATOM 2712 C C . GLU A 1 367 ? 74.132 14.941 18.237 1.00 55.46 571 GLU A C 1
ATOM 2713 O O . GLU A 1 367 ? 73.236 15.723 17.901 1.00 48.00 571 GLU A O 1
ATOM 2719 N N . VAL A 1 368 ? 74.546 14.803 19.493 1.00 46.51 572 VAL A N 1
ATOM 2720 C CA . VAL A 1 368 ? 73.965 15.597 20.562 1.00 48.16 572 VAL A CA 1
ATOM 2721 C C . VAL A 1 368 ? 74.781 16.880 20.719 1.00 44.25 572 VAL A C 1
ATOM 2722 O O . VAL A 1 368 ? 75.959 16.915 20.362 1.00 46.35 572 VAL A O 1
ATOM 2726 N N . PRO A 1 369 ? 74.150 17.945 21.230 1.00 41.13 573 PRO A N 1
ATOM 2727 C CA . PRO A 1 369 ? 74.877 19.159 21.602 1.00 41.01 573 PRO A CA 1
ATOM 2728 C C . PRO A 1 369 ? 75.944 18.858 22.642 1.00 45.54 573 PRO A C 1
ATOM 2729 O O . PRO A 1 369 ? 75.728 17.963 23.463 1.00 45.42 573 PRO A O 1
ATOM 2733 N N . THR A 1 370 ? 77.049 19.608 22.622 1.00 45.52 574 THR A N 1
ATOM 2734 C CA . THR A 1 370 ? 78.128 19.428 23.586 1.00 45.30 574 THR A CA 1
ATOM 2735 C C . THR A 1 370 ? 78.180 20.569 24.607 1.00 49.09 574 THR A C 1
ATOM 2736 O O . THR A 1 370 ? 78.869 20.469 25.622 1.00 47.53 574 THR A O 1
ATOM 2740 N N . LYS A 1 371 ? 77.458 21.653 24.331 1.00 42.65 575 LYS A N 1
ATOM 2741 C CA . LYS A 1 371 ? 77.449 22.819 25.211 1.00 42.3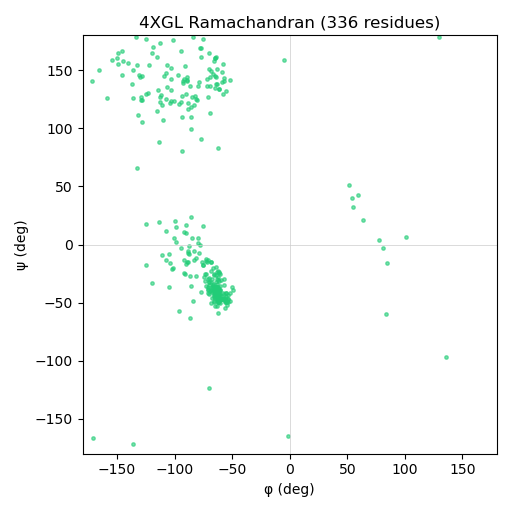6 575 LYS A CA 1
ATOM 2742 C C . LYS A 1 371 ? 76.159 22.874 26.037 1.00 48.43 575 LYS A C 1
ATOM 2743 O O . LYS A 1 371 ? 75.077 22.546 25.549 1.00 42.08 575 LYS A O 1
ATOM 2749 N N . TRP A 1 372 ? 76.295 23.294 27.289 1.00 40.21 576 TRP A N 1
ATOM 2750 C CA . TRP A 1 372 ? 75.216 23.255 28.262 1.00 38.80 576 TRP A CA 1
ATOM 2751 C C . TRP A 1 372 ? 75.051 24.591 28.992 1.00 43.80 576 TRP A C 1
ATOM 2752 O O . TRP A 1 372 ? 76.025 25.305 29.233 1.00 42.57 576 TRP A O 1
ATOM 2763 N N . LEU A 1 373 ? 73.809 24.927 29.327 1.00 39.32 577 LEU A N 1
ATOM 2764 C CA . LEU A 1 373 ? 73.533 25.975 30.306 1.00 36.65 577 LEU A CA 1
ATOM 2765 C C . LEU A 1 373 ? 73.303 25.312 31.665 1.00 40.71 577 LEU A C 1
ATOM 2766 O O . LEU A 1 373 ? 72.420 24.454 31.816 1.00 41.69 577 LEU A O 1
ATOM 2771 N N . CYS A 1 374 ? 74.127 25.688 32.637 1.00 38.16 578 CYS A N 1
ATOM 2772 C CA . CYS A 1 374 ? 74.053 25.183 34.007 1.00 43.32 578 CYS A CA 1
ATOM 2773 C C . CYS A 1 374 ? 73.423 26.232 34.907 1.00 48.73 578 CYS A C 1
ATOM 2774 O O . CYS A 1 374 ? 73.909 27.374 35.001 1.00 43.53 578 CYS A O 1
ATOM 2777 N N . LEU A 1 375 ? 72.324 25.860 35.551 1.00 42.41 579 LEU A N 1
ATOM 2778 C CA . LEU A 1 375 ? 71.597 26.795 36.412 1.00 39.47 579 LEU A CA 1
ATOM 2779 C C . LEU A 1 375 ? 71.513 26.182 37.786 1.00 48.35 579 LEU A C 1
ATOM 2780 O O . LEU A 1 375 ? 71.153 25.016 37.929 1.00 47.00 579 LEU A O 1
ATOM 2785 N N . HIS A 1 376 ? 71.878 26.955 38.800 1.00 46.38 580 HIS A N 1
ATOM 2786 C CA A HIS A 1 376 ? 71.842 26.461 40.171 0.58 50.23 580 HIS A CA 1
ATOM 2787 C CA B HIS A 1 376 ? 71.856 26.466 40.168 0.42 50.29 580 HIS A CA 1
ATOM 2788 C C . HIS A 1 376 ? 71.422 27.573 41.121 1.00 49.09 580 HIS A C 1
ATOM 2789 O O . HIS A 1 376 ? 71.643 28.748 40.846 1.00 53.31 580 HIS A O 1
ATOM 2802 N N . GLN A 1 377 ? 70.795 27.191 42.228 1.00 57.94 581 GLN A N 1
ATOM 2803 C CA . GLN A 1 377 ? 70.458 28.134 43.286 1.00 62.53 581 GLN A CA 1
ATOM 2804 C C . GLN A 1 377 ? 71.595 28.130 44.297 1.00 74.73 581 GLN A C 1
ATOM 2805 O O . GLN A 1 377 ? 72.123 27.071 44.621 1.00 71.86 581 GLN A O 1
ATOM 2811 N N . LYS A 1 378 ? 71.967 29.307 44.788 1.00 81.43 582 LYS A N 1
ATOM 2812 C CA . LYS A 1 378 ? 73.133 29.449 45.657 1.00 94.13 582 LYS A CA 1
ATOM 2813 C C . LYS A 1 378 ? 73.037 28.608 46.928 1.00 103.92 582 LYS A C 1
ATOM 2814 O O . LYS A 1 378 ? 74.003 27.951 47.321 1.00 110.04 582 LYS A O 1
#

Organism: Homo sapiens (NCBI:txid9606)

Nearest PDB structures (foldseek):
  4xgl-assembly1_A  TM=1.003E+00  e=2.254E-67  Homo sapiens
  4xgm-assembly1_A  TM=1.001E+00  e=7.747E-63  Homo sapiens
  7onu-assembly1_E  TM=7.826E-01  e=2.041E-54  Homo sapiens
  8cbk-assembly1_E  TM=7.668E-01  e=2.745E-48  Homo sapiens
  5i9d-assembly1_A  TM=8.061E-01  e=1.155E-04  unidentified

Sequence (342 aa):
TLEPRGYSLLIRGLIHSDRWREEALLLLEDIKKVITPSKKNYNDCIQGALLHQDVNTAWNLYQELLGHDIVPMLEETLKAFFDFGKDIKDDNYSNKLLDILSYLRNNQLYPGESFAHSIKTWFESVPGKQWKGQFTTVRKSGQCSGCGKTIEESIQLSPEEYECLKGKIMRDVITTPQELKRFENFIKSRPPFDVVIDGLNVAKMESQLLLNVVSQLAKRNLRLLVLGRKHMLRDEMEEVQKQASCFFADDIDDPFLLYATLHSGNHCRFITRDLMDAKTQRLFFKWQQGHQLAIVNSKLTFQRILSYDTVVQTTGDSWHIPYDEDLVERCSCEVPTKWLCLHHQK